Protein AF-A0A8H3V0Y3-F1 (afdb_monomer)

Mean predicted aligned error: 15.7 Å

Solvent-accessible surface area (backbone atoms only — not comparable to full-atom values): 15867 Å² total; per-residue (Å²): 136,85,81,79,80,86,73,52,72,67,61,53,51,58,70,65,51,38,84,40,70,53,54,72,73,55,45,54,51,43,57,51,54,61,63,42,38,66,58,48,35,53,52,22,51,49,52,21,50,52,31,53,57,55,66,71,39,67,92,65,52,90,67,97,49,71,46,35,56,48,14,53,52,28,20,55,49,14,23,52,37,9,49,51,17,33,53,49,31,55,54,48,49,66,70,54,59,90,62,90,76,57,32,46,52,53,50,57,58,66,47,48,29,56,55,35,36,54,50,15,52,51,29,39,52,49,13,53,51,32,34,51,53,58,71,40,55,67,57,58,50,59,71,62,28,25,24,81,94,46,42,73,59,55,74,73,56,82,65,62,86,81,46,48,36,32,56,36,44,50,52,50,52,37,50,75,72,74,45,91,79,82,89,46,68,56,66,73,40,80,54,66,86,53,96,88,55,66,68,57,60,56,59,55,50,57,65,44,45,62,56,52,63,74,68,43,94,71,86,89,76,63,55,83,25,97,47,56,70,70,26,53,85,68,88,73,80,86,72,74,57,44,78,44,71,47,97,86,72,48,78,43,77,51,54,95,77,66,88,51,58,67,56,59,57,74,59,33,72,83,87,126

Foldseek 3Di:
DDDDDDDDPVVVVVVVQQQPWDDPVLVVVLVVLLVCLVVLLVLLVVLLVVLVVVVPDCLLPDDPDPLSVVLNVLSVVLNVLSVVLNVLSVVLNVVCPPDPIDTNNNSVSSCVSVVSNVSSVVSNVSSVVSSCCRVCVVVVLLVVAAAPVCPVVPVVPDDLVSFAQQSVLVVVVCVVVVHDDDDDCRHNAHDDDDPPCNPPRCVVVVVCVVVCCVPDPDDDDLLCDPARRRHSPDDDDPQPFDWDADPVRDIDTHGPDDPPCCVSPVVRPPHD

Sequence (272 aa):
MKSKPILTVREYVDRLRLTKNLDIRAFLVFQRLCRFYKTLNVVAALVAGLSLAILTFNEFHPTESSLVRAAEGFLCSSAITAVISAMTSTMLLFRFEGQEHATRKDLALAWSPLFMLDLAIVEYLLGLLLWYNGKNNRWRIALMSLQMDNLEQRQKGFQAQDLPKTFQDTVEVTRQLGKQYLWIDSLCIIQGLEEGEETDNWKKESKRMETVFSLAYCTLAASSAKGSDEGFLKLRPSSLPLQIQTKDGRWFYVSTEVDNFLEDVEKAPLNG

Nearest PDB structures (foldseek):
  6f0k-assembly1_H  TM=7.502E-01  e=4.035E+00  Rhodothermus marinus DSM 4252
  5l0d-assembly2_D  TM=5.570E-01  e=1.495E+00  Homo sapiens
  3lg7-assembly1_C  TM=3.878E-01  e=1.226E+00  synthetic construct
  3jbi-assembly1_V  TM=4.399E-01  e=3.840E+00  Gallus gallus

Radius of gyration: 31.45 Å; Cα contacts (8 Å, |Δi|>4): 249; chains: 1; bounding box: 63×60×104 Å

Organism: Venturia inaequalis (NCBI:txid5025)

pLDDT: mean 78.28, std 13.58, range [39.09, 96.69]

Structure (mmCIF, N/CA/C/O backbone):
data_AF-A0A8H3V0Y3-F1
#
_entry.id   AF-A0A8H3V0Y3-F1
#
loop_
_atom_site.group_PDB
_atom_site.id
_atom_site.type_symbol
_atom_site.label_atom_id
_atom_site.label_alt_id
_atom_site.label_comp_id
_atom_site.label_asym_id
_atom_site.label_entity_id
_atom_site.label_seq_id
_atom_site.pdbx_PDB_ins_code
_atom_site.Cartn_x
_atom_site.Cartn_y
_atom_site.Cartn_z
_atom_site.occupancy
_atom_site.B_iso_or_equiv
_atom_site.auth_seq_id
_atom_site.auth_comp_id
_atom_site.auth_asym_id
_atom_site.auth_atom_id
_atom_site.pdbx_PDB_model_num
ATOM 1 N N . MET A 1 1 ? -21.160 -3.853 -53.538 1.00 42.50 1 MET A N 1
ATOM 2 C CA . MET A 1 1 ? -20.299 -3.944 -52.336 1.00 42.50 1 MET A CA 1
ATOM 3 C C . MET A 1 1 ? -18.965 -4.553 -52.747 1.00 42.50 1 MET A C 1
ATOM 5 O O . MET A 1 1 ? -18.946 -5.719 -53.107 1.00 42.50 1 MET A O 1
ATOM 9 N N . LYS A 1 2 ? -17.871 -3.778 -52.797 1.00 44.12 2 LYS A N 1
ATOM 10 C CA . LYS A 1 2 ? -16.528 -4.337 -53.052 1.00 44.12 2 LYS A CA 1
ATOM 11 C C . LYS A 1 2 ? -15.990 -4.903 -51.736 1.00 44.12 2 LYS A C 1
ATOM 13 O O . LYS A 1 2 ? -15.888 -4.156 -50.764 1.00 44.12 2 LYS A O 1
ATOM 18 N N . SER A 1 3 ? -15.704 -6.204 -51.693 1.00 52.78 3 SER A N 1
ATOM 19 C CA . SER A 1 3 ? -15.086 -6.846 -50.531 1.00 52.78 3 SER A CA 1
ATOM 20 C C . SER A 1 3 ? -13.689 -6.258 -50.310 1.00 52.78 3 SER A C 1
ATOM 22 O O . SER A 1 3 ? -12.899 -6.119 -51.245 1.00 52.78 3 SER A O 1
ATOM 24 N N . LYS A 1 4 ? -13.393 -5.841 -49.073 1.00 56.16 4 LYS A N 1
ATOM 25 C CA . LYS A 1 4 ? -12.036 -5.430 -48.693 1.00 56.16 4 LYS A CA 1
ATOM 26 C C . LYS A 1 4 ? -11.149 -6.685 -48.702 1.00 56.16 4 LYS A C 1
ATOM 28 O O . LYS A 1 4 ? -11.548 -7.673 -48.085 1.00 56.16 4 LYS A O 1
ATOM 33 N N . PRO A 1 5 ? -9.987 -6.678 -49.377 1.00 62.53 5 PRO A N 1
ATOM 34 C CA . PRO A 1 5 ? -9.095 -7.829 -49.375 1.00 62.53 5 PRO A CA 1
ATOM 35 C C . PRO A 1 5 ? -8.554 -8.061 -47.959 1.00 62.53 5 PRO A C 1
ATOM 37 O O . PRO A 1 5 ? -8.165 -7.114 -47.271 1.00 62.53 5 PRO A O 1
ATOM 40 N N . ILE A 1 6 ? -8.556 -9.321 -47.526 1.00 64.12 6 ILE A N 1
ATOM 41 C CA . ILE A 1 6 ? -7.985 -9.754 -46.250 1.00 64.12 6 ILE A CA 1
ATOM 42 C C . ILE A 1 6 ? -6.463 -9.705 -46.418 1.00 64.12 6 ILE A C 1
ATOM 44 O O . ILE A 1 6 ? -5.884 -10.581 -47.054 1.00 64.12 6 ILE A O 1
ATOM 48 N N . LEU A 1 7 ? -5.829 -8.640 -45.917 1.00 60.16 7 LEU A N 1
ATOM 49 C CA . LEU A 1 7 ? -4.370 -8.527 -45.917 1.00 60.16 7 LEU A CA 1
ATOM 50 C C . LEU A 1 7 ? -3.768 -9.599 -45.010 1.00 60.16 7 LEU A C 1
ATOM 52 O O . LEU A 1 7 ? -4.201 -9.783 -43.871 1.00 60.16 7 LEU A O 1
ATOM 56 N N . THR A 1 8 ? -2.719 -10.252 -45.496 1.00 71.75 8 THR A N 1
ATOM 57 C CA . THR A 1 8 ? -1.914 -11.145 -44.661 1.00 71.75 8 THR A CA 1
ATOM 58 C C . THR A 1 8 ? -1.133 -10.329 -43.621 1.00 71.75 8 THR A C 1
ATOM 60 O O . THR A 1 8 ? -0.734 -9.191 -43.875 1.00 71.75 8 THR A O 1
ATOM 63 N N . VAL A 1 9 ? -0.882 -10.894 -42.430 1.00 67.19 9 VAL A N 1
ATOM 64 C CA . VAL A 1 9 ? -0.141 -10.217 -41.335 1.00 67.19 9 VAL A CA 1
ATOM 65 C C . VAL A 1 9 ? 1.204 -9.657 -41.823 1.00 67.19 9 VAL A C 1
ATOM 67 O O . VAL A 1 9 ? 1.626 -8.583 -41.397 1.00 67.19 9 VAL A O 1
ATOM 70 N N . ARG A 1 10 ? 1.842 -10.340 -42.781 1.00 61.22 10 ARG A N 1
ATOM 71 C CA . ARG A 1 10 ? 3.102 -9.924 -43.406 1.00 61.22 10 ARG A CA 1
ATOM 72 C C . ARG A 1 10 ? 2.969 -8.605 -44.178 1.00 61.22 10 ARG A C 1
ATOM 74 O O . ARG A 1 10 ? 3.748 -7.690 -43.937 1.00 61.22 10 ARG A O 1
ATOM 81 N N . GLU A 1 11 ? 1.934 -8.457 -45.002 1.00 66.38 11 GLU A N 1
ATOM 82 C CA . GLU A 1 11 ? 1.663 -7.217 -45.747 1.00 66.38 11 GLU A CA 1
ATOM 83 C C . GLU A 1 11 ? 1.245 -6.058 -44.828 1.00 66.38 11 GLU A C 1
ATOM 85 O O . GLU A 1 11 ? 1.496 -4.889 -45.132 1.00 66.38 11 GLU A O 1
ATOM 90 N N . TYR A 1 12 ? 0.624 -6.361 -43.683 1.00 65.31 12 TYR A N 1
ATOM 91 C CA . TYR A 1 12 ? 0.276 -5.357 -42.675 1.00 65.31 12 TYR A CA 1
ATOM 92 C C . TYR A 1 12 ? 1.522 -4.827 -41.944 1.00 65.31 12 TYR A C 1
ATOM 94 O O . TYR A 1 12 ? 1.674 -3.618 -41.756 1.00 65.31 12 TYR A O 1
ATOM 102 N N . VAL A 1 13 ? 2.453 -5.720 -41.590 1.00 60.78 13 VAL A N 1
ATOM 103 C CA . VAL A 1 13 ? 3.756 -5.369 -40.997 1.00 60.78 13 VAL A CA 1
ATOM 104 C C . VAL A 1 13 ? 4.629 -4.588 -41.984 1.00 60.78 13 VAL A C 1
ATOM 106 O O . VAL A 1 13 ? 5.287 -3.626 -41.577 1.00 60.78 13 VAL A O 1
ATOM 109 N N . ASP A 1 14 ? 4.590 -4.934 -43.272 1.00 61.12 14 ASP A N 1
ATOM 110 C CA . ASP A 1 14 ? 5.297 -4.192 -44.321 1.00 61.12 14 ASP A CA 1
ATOM 111 C C . ASP A 1 14 ? 4.688 -2.797 -44.553 1.00 61.12 14 ASP A C 1
ATOM 113 O O . ASP A 1 14 ? 5.422 -1.815 -44.709 1.00 61.12 14 ASP A O 1
ATOM 117 N N . ARG A 1 15 ? 3.357 -2.645 -44.451 1.00 60.97 15 ARG A N 1
ATOM 118 C CA . ARG A 1 15 ? 2.699 -1.321 -44.468 1.00 60.97 15 ARG A CA 1
ATOM 119 C C . ARG A 1 15 ? 3.107 -0.418 -43.310 1.00 60.97 15 ARG A C 1
ATOM 121 O O . ARG A 1 15 ? 3.174 0.797 -43.492 1.00 60.97 15 ARG A O 1
ATOM 128 N N . LEU A 1 16 ? 3.395 -0.982 -42.138 1.00 61.88 16 LEU A N 1
ATOM 129 C CA . LEU A 1 16 ? 3.792 -0.227 -40.945 1.00 61.88 16 LEU A CA 1
ATOM 130 C C . LEU A 1 16 ? 5.204 0.393 -41.052 1.00 61.88 16 LEU A C 1
ATOM 132 O O . LEU A 1 16 ? 5.630 1.092 -40.133 1.00 61.88 16 LEU A O 1
ATOM 136 N N . ARG A 1 17 ? 5.940 0.192 -42.165 1.00 64.25 17 ARG A N 1
ATOM 137 C CA . ARG A 1 17 ? 7.311 0.710 -42.398 1.00 64.25 17 ARG A CA 1
ATOM 138 C C . ARG A 1 17 ? 8.282 0.385 -41.255 1.00 64.25 17 ARG A C 1
ATOM 140 O O . ARG A 1 17 ? 9.272 1.088 -41.055 1.00 64.25 17 ARG A O 1
ATOM 147 N N . LEU A 1 18 ? 8.000 -0.665 -40.488 1.00 61.38 18 LEU A N 1
ATOM 148 C CA . LEU A 1 18 ? 8.763 -1.025 -39.298 1.00 61.38 18 LEU A CA 1
ATOM 149 C C . LEU A 1 18 ? 10.170 -1.520 -39.652 1.00 61.38 18 LEU A C 1
ATOM 151 O O . LEU A 1 18 ? 11.063 -1.389 -38.831 1.00 61.38 18 LEU A O 1
ATOM 155 N N . THR A 1 19 ? 10.374 -2.042 -40.864 1.00 65.00 19 THR A N 1
ATOM 156 C CA . THR A 1 19 ? 11.667 -2.485 -41.419 1.00 65.00 19 THR A CA 1
ATOM 157 C C . THR A 1 19 ? 12.498 -1.357 -42.034 1.00 65.00 19 THR A C 1
ATOM 159 O O . THR A 1 19 ? 13.601 -1.599 -42.512 1.00 65.00 19 THR A O 1
ATOM 162 N N . LYS A 1 20 ? 11.991 -0.117 -42.042 1.00 77.69 20 LYS A N 1
ATOM 163 C CA . LYS A 1 20 ? 12.722 1.023 -42.596 1.00 77.69 20 LYS A CA 1
ATOM 164 C C . LYS A 1 20 ? 13.843 1.448 -41.641 1.00 77.69 20 LYS A C 1
ATOM 166 O O . LYS A 1 20 ? 13.618 1.534 -40.428 1.00 77.69 20 LYS A O 1
ATOM 171 N N . ASN A 1 21 ? 15.005 1.774 -42.206 1.00 80.75 21 ASN A N 1
ATOM 172 C CA . ASN A 1 21 ? 16.121 2.373 -41.474 1.00 80.75 21 ASN A CA 1
ATOM 173 C C . ASN A 1 21 ? 15.684 3.658 -40.758 1.00 80.75 21 ASN A C 1
ATOM 175 O O . ASN A 1 21 ? 14.784 4.375 -41.220 1.00 80.75 21 ASN A O 1
ATOM 179 N N . LEU A 1 22 ? 16.309 3.930 -39.613 1.00 83.06 22 LEU A N 1
ATOM 180 C CA . LEU A 1 22 ? 16.065 5.153 -38.858 1.00 83.06 22 LEU A CA 1
ATOM 181 C C . LEU A 1 22 ? 16.583 6.388 -39.601 1.00 83.06 22 LEU A C 1
ATOM 183 O O . LEU A 1 22 ? 17.662 6.380 -40.185 1.00 83.06 22 LEU A O 1
ATOM 187 N N . ASP A 1 23 ? 15.833 7.483 -39.486 1.00 85.94 23 ASP A N 1
ATOM 188 C CA . ASP A 1 23 ? 16.340 8.812 -39.822 1.00 85.94 23 ASP A CA 1
ATOM 189 C C . ASP A 1 23 ? 17.399 9.237 -38.785 1.00 85.94 23 ASP A C 1
ATOM 191 O O . ASP A 1 23 ? 17.342 8.823 -37.624 1.00 85.94 23 ASP A O 1
ATOM 195 N N . ILE A 1 24 ? 18.324 10.127 -39.162 1.00 85.75 24 ILE A N 1
ATOM 196 C CA . ILE A 1 24 ? 19.473 10.547 -38.327 1.00 85.75 24 ILE A CA 1
ATOM 197 C C . ILE A 1 24 ? 19.041 10.978 -36.914 1.00 85.75 24 ILE A C 1
ATOM 199 O O . ILE A 1 24 ? 19.648 10.583 -35.920 1.00 85.75 24 ILE A O 1
ATOM 203 N N . ARG A 1 25 ? 17.949 11.748 -36.799 1.00 88.69 25 ARG A N 1
ATOM 204 C CA . ARG A 1 25 ? 17.416 12.194 -35.498 1.00 88.69 25 ARG A CA 1
ATOM 205 C C . ARG A 1 25 ? 16.996 11.025 -34.611 1.00 88.69 25 ARG A C 1
ATOM 207 O O . ARG A 1 25 ? 17.294 11.022 -33.422 1.00 88.69 25 ARG A O 1
ATOM 214 N N . ALA A 1 26 ? 16.311 10.040 -35.183 1.00 86.38 26 ALA A N 1
ATOM 215 C CA . ALA A 1 26 ? 15.855 8.874 -34.443 1.00 86.38 26 ALA A CA 1
ATOM 216 C C . ALA A 1 26 ? 17.046 7.981 -34.055 1.00 86.38 26 ALA A C 1
ATOM 218 O O . ALA A 1 26 ? 17.067 7.430 -32.957 1.00 86.38 26 ALA A O 1
ATOM 219 N N . PHE A 1 27 ? 18.056 7.868 -34.922 1.00 87.50 27 PHE A N 1
ATOM 220 C CA . PHE A 1 27 ? 19.279 7.119 -34.630 1.00 87.50 27 PHE A CA 1
ATOM 221 C C . PHE A 1 27 ? 20.066 7.732 -33.459 1.00 87.50 27 PHE A C 1
ATOM 223 O O . PHE A 1 27 ? 20.543 7.012 -32.584 1.00 87.50 27 PHE A O 1
ATOM 230 N N . LEU A 1 28 ? 20.116 9.066 -33.362 1.00 86.88 28 LEU A N 1
ATOM 231 C CA . LEU A 1 28 ? 20.694 9.751 -32.199 1.00 86.88 28 LEU A CA 1
ATOM 232 C C . LEU A 1 28 ? 19.941 9.435 -30.897 1.00 86.88 28 LEU A C 1
ATOM 234 O O . LEU A 1 28 ? 20.570 9.280 -29.848 1.00 86.88 28 LEU A O 1
ATOM 238 N N . VAL A 1 29 ? 18.608 9.327 -30.946 1.00 89.81 29 VAL A N 1
ATOM 239 C CA . VAL A 1 29 ? 17.796 8.914 -29.786 1.00 89.81 29 VAL A CA 1
ATOM 240 C C . VAL A 1 29 ? 18.120 7.476 -29.394 1.00 89.81 29 VAL A C 1
ATOM 242 O O . VAL A 1 29 ? 18.374 7.221 -28.221 1.00 89.81 29 VAL A O 1
ATOM 245 N N . PHE A 1 30 ? 18.195 6.565 -30.366 1.00 89.25 30 PHE A N 1
ATOM 246 C CA . PHE A 1 30 ? 18.588 5.172 -30.147 1.00 89.25 30 PHE A CA 1
ATOM 247 C C . PHE A 1 30 ? 19.956 5.060 -29.451 1.00 89.25 30 PHE A C 1
ATOM 249 O O . PHE A 1 30 ? 20.065 4.440 -28.397 1.00 89.25 30 PHE A O 1
ATOM 256 N N . GLN A 1 31 ? 20.984 5.751 -29.957 1.00 86.94 31 GLN A N 1
ATOM 257 C CA . GLN A 1 31 ? 22.316 5.756 -29.337 1.00 86.94 31 GLN A CA 1
ATOM 258 C C . GLN A 1 31 ? 22.337 6.360 -27.928 1.00 86.94 31 GLN A C 1
ATOM 260 O O . GLN A 1 31 ? 23.137 5.950 -27.083 1.00 86.94 31 GLN A O 1
ATOM 265 N N . ARG A 1 32 ? 21.508 7.376 -27.655 1.00 88.12 32 ARG A N 1
ATOM 266 C CA . ARG A 1 32 ? 21.360 7.905 -26.291 1.00 88.12 32 ARG A CA 1
ATOM 267 C C . ARG A 1 32 ? 20.741 6.849 -25.384 1.00 88.12 32 ARG A C 1
ATOM 269 O O . ARG A 1 32 ? 21.299 6.585 -24.327 1.00 88.12 32 ARG A O 1
ATOM 276 N N . LEU A 1 33 ? 19.660 6.215 -25.824 1.00 88.62 33 LEU A N 1
ATOM 277 C CA . LEU A 1 33 ? 18.946 5.189 -25.072 1.00 88.62 33 LEU A CA 1
ATOM 278 C C . LEU A 1 33 ? 19.863 4.016 -24.686 1.00 88.62 33 LEU A C 1
ATOM 280 O O . LEU A 1 33 ? 19.942 3.669 -23.512 1.00 88.62 33 LEU A O 1
ATOM 284 N N . CYS A 1 34 ? 20.640 3.482 -25.635 1.00 86.19 34 CYS A N 1
ATOM 285 C CA . CYS A 1 34 ? 21.583 2.393 -25.359 1.00 86.19 34 CYS A CA 1
ATOM 286 C C . CYS A 1 34 ? 22.690 2.799 -24.373 1.00 86.19 34 CYS A C 1
ATOM 288 O O . CYS A 1 34 ? 23.111 1.988 -23.551 1.00 86.19 34 CYS A O 1
ATOM 290 N N . ARG A 1 35 ? 23.147 4.062 -24.389 1.00 87.06 35 ARG A N 1
ATOM 291 C CA . ARG A 1 35 ? 24.103 4.558 -23.381 1.00 87.06 35 ARG A CA 1
ATOM 292 C C . ARG A 1 35 ? 23.505 4.588 -21.975 1.00 87.06 35 ARG A C 1
ATOM 294 O O . ARG A 1 35 ? 24.228 4.334 -21.014 1.00 87.06 35 ARG A O 1
ATOM 301 N N . PHE A 1 36 ? 22.206 4.853 -21.854 1.00 89.00 36 PHE A N 1
ATOM 302 C CA . PHE A 1 36 ? 21.515 4.884 -20.565 1.00 89.00 36 PHE A CA 1
ATOM 303 C C . PHE A 1 36 ? 21.299 3.501 -19.942 1.00 89.00 36 PHE A C 1
ATOM 305 O O . PHE A 1 36 ? 21.050 3.432 -18.743 1.00 89.00 36 PHE A O 1
ATOM 312 N N . TYR A 1 37 ? 21.466 2.400 -20.681 1.00 91.44 37 TYR A N 1
ATOM 313 C CA . TYR A 1 37 ? 21.265 1.040 -20.157 1.00 91.44 37 TYR A CA 1
ATOM 314 C C . TYR A 1 37 ? 22.134 0.704 -18.947 1.00 91.44 37 TYR A C 1
ATOM 316 O O . TYR A 1 37 ? 21.671 0.046 -18.018 1.00 91.44 37 TYR A O 1
ATOM 324 N N . LYS A 1 38 ? 23.375 1.203 -18.904 1.00 87.19 38 LYS A N 1
ATOM 325 C CA . LYS A 1 38 ? 24.247 1.009 -17.736 1.00 87.19 38 LYS A CA 1
ATOM 326 C C . LYS A 1 38 ? 23.666 1.672 -16.487 1.00 87.19 38 LYS A C 1
ATOM 328 O O . LYS A 1 38 ? 23.632 1.052 -15.431 1.00 87.19 38 LYS A O 1
ATOM 333 N N . THR A 1 39 ? 23.174 2.903 -16.616 1.00 91.69 39 THR A N 1
ATOM 334 C CA . THR A 1 39 ? 22.519 3.631 -15.521 1.00 91.69 39 THR A CA 1
ATOM 335 C C . THR A 1 39 ? 21.196 2.972 -15.134 1.00 91.69 39 THR A C 1
ATOM 337 O O . THR A 1 39 ? 20.922 2.806 -13.951 1.00 91.69 39 THR A O 1
ATOM 340 N N . LEU A 1 40 ? 20.416 2.532 -16.123 1.00 91.50 40 LEU A N 1
ATOM 341 C CA . LEU A 1 40 ? 19.150 1.828 -15.931 1.00 91.50 40 LEU A CA 1
ATOM 342 C C . LEU A 1 40 ? 19.345 0.566 -15.082 1.00 91.50 40 LEU A C 1
ATOM 344 O O . LEU A 1 40 ? 18.611 0.365 -14.122 1.00 91.50 40 LEU A O 1
ATOM 348 N N . ASN A 1 41 ? 20.384 -0.227 -15.357 1.00 93.12 41 ASN A N 1
ATOM 349 C CA . ASN A 1 41 ? 20.685 -1.432 -14.580 1.00 93.12 41 ASN A CA 1
ATOM 350 C C . ASN A 1 41 ? 21.002 -1.133 -13.110 1.00 93.12 41 ASN A C 1
ATOM 352 O O . ASN A 1 41 ? 20.613 -1.905 -12.239 1.00 93.12 41 ASN A O 1
ATOM 356 N N . VAL A 1 42 ? 21.683 -0.018 -12.822 1.00 94.94 42 VAL A N 1
ATOM 357 C CA . VAL A 1 42 ? 21.953 0.404 -11.438 1.00 94.94 42 VAL A CA 1
ATOM 358 C C . VAL A 1 42 ? 20.647 0.751 -10.726 1.00 94.94 42 VAL A C 1
ATOM 360 O O . VAL A 1 42 ? 20.422 0.292 -9.610 1.00 94.94 42 VAL A O 1
ATOM 363 N N . VAL A 1 43 ? 19.761 1.510 -11.378 1.00 95.19 43 VAL A N 1
ATOM 364 C CA . VAL A 1 43 ? 18.452 1.870 -10.808 1.00 95.19 43 VAL A CA 1
ATOM 365 C C . VAL A 1 43 ? 17.593 0.625 -10.593 1.00 95.19 43 VAL A C 1
ATOM 367 O O . VAL A 1 43 ? 17.040 0.448 -9.513 1.00 95.19 43 VAL A O 1
ATOM 370 N N . ALA A 1 44 ? 17.534 -0.274 -11.574 1.00 95.19 44 ALA A N 1
ATOM 371 C CA . ALA A 1 44 ? 16.806 -1.533 -11.472 1.00 95.19 44 ALA A CA 1
ATOM 372 C C . ALA A 1 44 ? 17.315 -2.404 -10.308 1.00 95.19 44 ALA A C 1
ATOM 374 O O . ALA A 1 44 ? 16.518 -2.919 -9.527 1.00 95.19 44 ALA A O 1
ATOM 375 N N . ALA A 1 45 ? 18.637 -2.516 -10.137 1.00 95.44 45 ALA A N 1
ATOM 376 C CA . ALA A 1 45 ? 19.229 -3.246 -9.018 1.00 95.44 45 ALA A CA 1
ATOM 377 C C . ALA A 1 45 ? 18.887 -2.612 -7.659 1.00 95.44 45 ALA A C 1
ATOM 379 O O . ALA A 1 45 ? 18.585 -3.333 -6.709 1.00 95.44 45 ALA A O 1
ATOM 380 N N . LEU A 1 46 ? 18.886 -1.277 -7.568 1.00 96.00 46 LEU A N 1
ATOM 381 C CA . LEU A 1 46 ? 18.480 -0.562 -6.356 1.00 96.00 46 LEU A CA 1
ATOM 382 C C . LEU A 1 46 ? 16.998 -0.783 -6.034 1.00 96.00 46 LEU A C 1
ATOM 384 O O . LEU A 1 46 ? 16.680 -1.100 -4.893 1.00 96.00 46 LEU A O 1
ATOM 388 N N . VAL A 1 47 ? 16.101 -0.670 -7.019 1.00 95.81 47 VAL A N 1
ATOM 389 C CA . VAL A 1 47 ? 14.656 -0.902 -6.828 1.00 95.81 47 VAL A CA 1
ATOM 390 C C . VAL A 1 47 ? 14.393 -2.342 -6.388 1.00 95.81 47 VAL A C 1
ATOM 392 O O . VAL A 1 47 ? 13.656 -2.556 -5.426 1.00 95.81 47 VAL A O 1
ATOM 395 N N . ALA A 1 48 ? 15.036 -3.329 -7.021 1.00 95.94 48 ALA A N 1
ATOM 396 C CA . ALA A 1 48 ? 14.917 -4.731 -6.626 1.00 95.94 48 ALA A CA 1
ATOM 397 C C . ALA A 1 48 ? 15.440 -4.973 -5.200 1.00 95.94 48 ALA A C 1
ATOM 399 O O . ALA A 1 48 ? 14.764 -5.610 -4.392 1.00 95.94 48 ALA A O 1
ATOM 400 N N . GLY A 1 49 ? 16.616 -4.426 -4.876 1.00 94.75 49 GLY A N 1
ATOM 401 C CA . GLY A 1 49 ? 17.231 -4.558 -3.557 1.00 94.75 49 GLY A CA 1
ATOM 402 C C . GLY A 1 49 ? 16.400 -3.917 -2.449 1.00 94.75 49 GLY A C 1
ATOM 403 O O . GLY A 1 49 ? 16.171 -4.549 -1.423 1.00 94.75 49 GLY A O 1
ATOM 404 N N . LEU A 1 50 ? 15.895 -2.700 -2.667 1.00 94.44 50 LEU A N 1
ATOM 405 C CA . LEU A 1 50 ? 15.016 -2.014 -1.719 1.00 94.44 50 LEU A CA 1
ATOM 406 C C . LEU A 1 50 ? 13.691 -2.759 -1.542 1.00 94.44 50 LEU A C 1
ATOM 408 O O . LEU A 1 50 ? 13.271 -2.970 -0.408 1.00 94.44 50 LEU A O 1
ATOM 412 N N . SER A 1 51 ? 13.067 -3.211 -2.636 1.00 94.19 51 SER A N 1
ATOM 413 C CA . SER A 1 51 ? 11.815 -3.980 -2.581 1.00 94.19 51 SER A CA 1
ATOM 414 C C . SER A 1 51 ? 11.974 -5.242 -1.727 1.00 94.19 51 SER A C 1
ATOM 416 O O . SER A 1 51 ? 11.144 -5.513 -0.863 1.00 94.19 51 SER A O 1
ATOM 418 N N . LEU A 1 52 ? 13.070 -5.986 -1.916 1.00 93.62 52 LEU A N 1
ATOM 419 C CA . LEU A 1 52 ? 13.333 -7.207 -1.156 1.00 93.62 52 LEU A CA 1
ATOM 420 C C . LEU A 1 52 ? 13.749 -6.920 0.292 1.00 93.62 52 LEU A C 1
ATOM 422 O O . LEU A 1 52 ? 13.317 -7.628 1.194 1.00 93.62 52 LEU A O 1
ATOM 426 N N . ALA A 1 53 ? 14.548 -5.875 0.530 1.00 92.12 53 ALA A N 1
ATOM 427 C CA . ALA A 1 53 ? 14.934 -5.466 1.878 1.00 92.12 53 ALA A CA 1
ATOM 428 C C . ALA A 1 53 ? 13.704 -5.108 2.722 1.00 92.12 53 ALA A C 1
ATOM 430 O O . ALA A 1 53 ? 13.615 -5.523 3.874 1.00 92.12 53 ALA A O 1
ATOM 431 N N . ILE A 1 54 ? 12.725 -4.410 2.141 1.00 88.19 54 ILE A N 1
ATOM 432 C CA . ILE A 1 54 ? 11.484 -4.050 2.836 1.00 88.19 54 ILE A CA 1
ATOM 433 C C . ILE A 1 54 ? 10.713 -5.295 3.295 1.00 88.19 54 ILE A C 1
ATOM 435 O O . ILE A 1 54 ? 10.248 -5.346 4.431 1.00 88.19 54 ILE A O 1
ATOM 439 N N . LEU A 1 55 ? 10.644 -6.325 2.451 1.00 87.81 55 LEU A N 1
ATOM 440 C CA . LEU A 1 55 ? 9.969 -7.588 2.767 1.00 87.81 55 LEU A CA 1
ATOM 441 C C . LEU A 1 55 ? 10.642 -8.372 3.908 1.00 87.81 55 LEU A C 1
ATOM 443 O O . LEU A 1 55 ? 10.023 -9.250 4.495 1.00 87.81 55 LEU A O 1
ATOM 447 N N . THR A 1 56 ? 11.891 -8.059 4.266 1.00 87.50 56 THR A N 1
ATOM 448 C CA . THR A 1 56 ? 12.549 -8.702 5.418 1.00 87.50 56 THR A CA 1
ATOM 449 C C . THR A 1 56 ? 12.100 -8.144 6.767 1.00 87.50 56 THR A C 1
ATOM 451 O O . THR A 1 56 ? 12.348 -8.771 7.798 1.00 87.50 56 THR A O 1
ATOM 454 N N . PHE A 1 57 ? 11.446 -6.979 6.794 1.00 85.19 57 PHE A N 1
ATOM 455 C CA . PHE A 1 57 ? 10.963 -6.409 8.043 1.00 85.19 57 PHE A CA 1
ATOM 456 C C . PHE A 1 57 ? 9.714 -7.144 8.533 1.00 85.19 57 PHE A C 1
ATOM 458 O O . PHE A 1 57 ? 8.729 -7.293 7.811 1.00 85.19 57 PHE A O 1
ATOM 465 N N . ASN A 1 58 ? 9.707 -7.488 9.823 1.00 77.25 58 ASN A N 1
ATOM 466 C CA . ASN A 1 58 ? 8.549 -8.083 10.501 1.00 77.25 58 ASN A CA 1
ATOM 467 C C . ASN A 1 58 ? 7.292 -7.192 10.451 1.00 77.25 58 ASN A C 1
ATOM 469 O O . ASN A 1 58 ? 6.197 -7.645 10.747 1.00 77.25 58 ASN A O 1
ATOM 473 N N . GLU A 1 59 ? 7.407 -5.917 10.081 1.00 72.69 59 GLU A N 1
ATOM 474 C CA . GLU A 1 59 ? 6.245 -5.041 9.904 1.00 72.69 59 GLU A CA 1
ATOM 475 C C . GLU A 1 59 ? 5.376 -5.420 8.692 1.00 72.69 59 GLU A C 1
ATOM 477 O O . GLU A 1 59 ? 4.216 -5.009 8.627 1.00 72.69 59 GLU A O 1
ATOM 482 N N . PHE A 1 60 ? 5.914 -6.211 7.759 1.00 70.44 60 PHE A N 1
ATOM 483 C CA . PHE A 1 60 ? 5.219 -6.680 6.558 1.00 70.44 60 PHE A CA 1
ATOM 484 C C . PHE A 1 60 ? 4.609 -8.085 6.719 1.00 70.44 60 PHE A C 1
ATOM 486 O O . PHE A 1 60 ? 3.775 -8.473 5.905 1.00 70.44 60 PHE A O 1
ATOM 493 N N . HIS A 1 61 ? 4.924 -8.818 7.797 1.00 66.81 61 HIS A N 1
ATOM 494 C CA . HIS A 1 61 ? 4.446 -10.188 8.033 1.00 66.81 61 HIS A CA 1
ATOM 495 C C . HIS A 1 61 ? 4.198 -10.484 9.528 1.00 66.81 61 HIS A C 1
ATOM 497 O O . HIS A 1 61 ? 5.036 -10.125 10.347 1.00 66.81 61 HIS A O 1
ATOM 503 N N . PRO A 1 62 ? 3.175 -11.264 9.930 1.00 53.03 62 PRO A N 1
ATOM 504 C CA . PRO A 1 62 ? 1.881 -11.513 9.308 1.00 53.03 62 PRO A CA 1
ATOM 505 C C . PRO A 1 62 ? 0.859 -10.471 9.796 1.00 53.03 62 PRO A C 1
ATOM 507 O O . PRO A 1 62 ? 0.720 -10.218 10.992 1.00 53.03 62 PRO A O 1
ATOM 510 N N . THR A 1 63 ? 0.132 -9.857 8.869 1.00 59.34 63 THR A N 1
ATOM 511 C CA . THR A 1 63 ? -0.864 -8.817 9.168 1.00 59.34 63 THR A CA 1
ATOM 512 C C . THR A 1 63 ? -2.268 -9.295 8.805 1.00 59.34 63 THR A C 1
ATOM 514 O O . THR A 1 63 ? -2.480 -9.917 7.767 1.00 59.34 63 THR A O 1
ATOM 517 N N . GLU A 1 64 ? -3.247 -9.014 9.670 1.00 62.12 64 GLU A N 1
ATOM 518 C CA . GLU A 1 64 ? -4.657 -9.390 9.461 1.00 62.12 64 GLU A CA 1
ATOM 519 C C . GLU A 1 64 ? -5.345 -8.567 8.353 1.00 62.12 64 GLU A C 1
ATOM 521 O O . GLU A 1 64 ? -6.415 -8.937 7.870 1.00 62.12 64 GLU A O 1
ATOM 526 N N . SER A 1 65 ? -4.743 -7.455 7.917 1.00 69.94 65 SER A N 1
ATOM 527 C CA . SER A 1 65 ? -5.333 -6.544 6.937 1.00 69.94 65 SER A CA 1
ATOM 528 C C . SER A 1 65 ? -5.036 -6.958 5.489 1.00 69.94 65 SER A C 1
ATOM 530 O O . S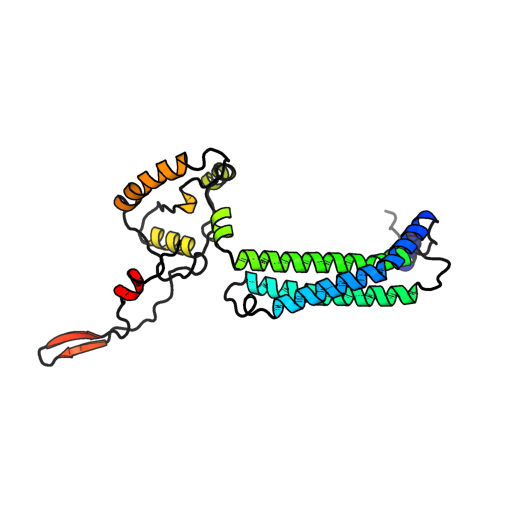ER A 1 65 ? -3.892 -7.159 5.075 1.00 69.94 65 SER A O 1
ATOM 532 N N . SER A 1 66 ? -6.089 -7.018 4.669 1.00 80.25 66 SER A N 1
ATOM 533 C CA . SER A 1 66 ? -6.004 -7.348 3.237 1.00 80.25 66 SER A CA 1
ATOM 534 C C . SER A 1 66 ? -5.106 -6.387 2.445 1.00 80.25 66 SER A C 1
ATOM 536 O O . SER A 1 66 ? -4.453 -6.807 1.491 1.00 80.25 66 SER A O 1
ATOM 538 N N . LEU A 1 67 ? -5.034 -5.117 2.860 1.00 80.25 67 LEU A N 1
ATOM 539 C CA . LEU A 1 67 ? -4.217 -4.080 2.221 1.00 80.25 67 LEU A CA 1
ATOM 540 C C . LEU A 1 67 ? -2.712 -4.310 2.397 1.00 80.25 67 LEU A C 1
ATOM 542 O O . LEU A 1 67 ? -1.963 -4.125 1.441 1.00 80.25 67 LEU A O 1
ATOM 546 N N . VAL A 1 68 ? -2.262 -4.745 3.579 1.00 82.69 68 VAL A N 1
ATOM 547 C CA . VAL A 1 68 ? -0.831 -5.004 3.815 1.00 82.69 68 VAL A CA 1
ATOM 548 C C . VAL A 1 68 ? -0.384 -6.262 3.070 1.00 82.69 68 VAL A C 1
ATOM 550 O O . VAL A 1 68 ? 0.687 -6.277 2.470 1.00 82.69 68 VAL A O 1
ATOM 553 N N . ARG A 1 69 ? -1.252 -7.276 2.979 1.00 85.19 69 ARG A N 1
ATOM 554 C CA . ARG A 1 69 ? -1.002 -8.449 2.130 1.00 85.19 69 ARG A CA 1
ATOM 555 C C . ARG A 1 69 ? -0.934 -8.096 0.639 1.00 85.19 69 ARG A C 1
ATOM 557 O O . ARG A 1 69 ? -0.129 -8.661 -0.095 1.00 85.19 69 ARG A O 1
ATOM 564 N N . ALA A 1 70 ? -1.760 -7.158 0.175 1.00 88.25 70 ALA A N 1
ATOM 565 C CA . ALA A 1 70 ? -1.658 -6.647 -1.191 1.00 88.25 70 ALA A CA 1
ATOM 566 C C . ALA A 1 70 ? -0.341 -5.878 -1.407 1.00 88.25 70 ALA A C 1
ATOM 568 O O . ALA A 1 70 ? 0.309 -6.068 -2.434 1.00 88.25 70 ALA A O 1
ATOM 569 N N . ALA A 1 71 ? 0.082 -5.066 -0.431 1.00 90.06 71 ALA A N 1
ATOM 570 C CA . ALA A 1 71 ? 1.354 -4.345 -0.469 1.00 90.06 71 ALA A CA 1
ATOM 571 C C . ALA A 1 71 ? 2.560 -5.285 -0.629 1.00 90.06 71 ALA A C 1
ATOM 573 O O . ALA A 1 71 ? 3.430 -5.029 -1.460 1.00 90.06 71 ALA A O 1
ATOM 574 N N . GLU A 1 72 ? 2.576 -6.400 0.106 1.00 90.69 72 GLU A N 1
ATOM 575 C CA . GLU A 1 72 ? 3.584 -7.461 -0.021 1.00 90.69 72 GLU A CA 1
ATOM 576 C C . GLU A 1 72 ? 3.668 -8.001 -1.460 1.00 90.69 72 GLU A C 1
ATOM 578 O O . GLU A 1 72 ? 4.755 -8.112 -2.035 1.00 90.69 72 GLU A O 1
ATOM 583 N N . GLY A 1 73 ? 2.511 -8.272 -2.075 1.00 91.19 73 GLY A N 1
ATOM 584 C CA . GLY A 1 73 ? 2.421 -8.744 -3.456 1.00 91.19 73 GLY A CA 1
ATOM 585 C C . GLY A 1 73 ? 2.993 -7.748 -4.468 1.00 91.19 73 GLY A C 1
ATOM 586 O O . GLY A 1 73 ? 3.748 -8.142 -5.358 1.00 91.19 73 GLY A O 1
ATOM 587 N N . PHE A 1 74 ? 2.693 -6.455 -4.313 1.00 94.25 74 PHE A N 1
ATOM 588 C CA . PHE A 1 74 ? 3.236 -5.408 -5.185 1.00 94.25 74 PHE A CA 1
ATOM 589 C C . PHE A 1 74 ? 4.751 -5.232 -5.027 1.00 94.25 74 PHE A C 1
ATOM 591 O O . PHE A 1 74 ? 5.446 -5.077 -6.028 1.00 94.25 74 PHE A O 1
ATOM 598 N N . LEU A 1 75 ? 5.286 -5.321 -3.805 1.00 93.50 75 LEU A N 1
ATOM 599 C CA . LEU A 1 75 ? 6.735 -5.262 -3.569 1.00 93.50 75 LEU A CA 1
ATOM 600 C C . LEU A 1 75 ? 7.465 -6.472 -4.173 1.00 93.50 75 LEU A C 1
ATOM 602 O O . LEU A 1 75 ? 8.517 -6.306 -4.794 1.00 93.50 75 LEU A O 1
ATOM 606 N N . CYS A 1 76 ? 6.887 -7.674 -4.067 1.00 94.38 76 CYS A N 1
ATOM 607 C CA . CYS A 1 76 ? 7.407 -8.866 -4.744 1.00 94.38 76 CYS A CA 1
ATOM 608 C C . CYS A 1 76 ? 7.409 -8.700 -6.272 1.00 94.38 76 CYS A C 1
ATOM 610 O O . CYS A 1 76 ? 8.417 -8.985 -6.921 1.00 94.38 76 CYS A O 1
ATOM 612 N N . SER A 1 77 ? 6.299 -8.218 -6.843 1.00 95.50 77 SER A N 1
ATOM 613 C CA . SER A 1 77 ? 6.180 -7.960 -8.286 1.00 95.50 77 SER A CA 1
ATOM 614 C C . SER A 1 77 ? 7.215 -6.941 -8.759 1.00 95.50 77 SER A C 1
ATOM 616 O O . SER A 1 77 ? 7.962 -7.224 -9.695 1.00 95.50 77 SER A O 1
ATOM 618 N N . SER A 1 78 ? 7.352 -5.823 -8.039 1.00 96.69 78 SER A N 1
ATOM 619 C CA . SER A 1 78 ? 8.341 -4.778 -8.321 1.00 96.69 78 SER A CA 1
ATOM 620 C C . SER A 1 78 ? 9.757 -5.349 -8.407 1.00 96.69 78 SER A C 1
ATOM 622 O O . SER A 1 78 ? 10.484 -5.078 -9.366 1.00 96.69 78 SER A O 1
ATOM 624 N N . ALA A 1 79 ? 10.144 -6.193 -7.441 1.00 96.12 79 ALA A N 1
ATOM 625 C CA . ALA A 1 79 ? 11.462 -6.817 -7.432 1.00 96.12 79 ALA A CA 1
ATOM 626 C C . ALA A 1 79 ? 11.699 -7.677 -8.685 1.00 96.12 79 ALA A C 1
ATOM 628 O O . ALA A 1 79 ? 12.746 -7.566 -9.326 1.00 96.12 79 ALA A O 1
ATOM 629 N N . ILE A 1 80 ? 10.716 -8.499 -9.066 1.00 96.31 80 ILE A N 1
ATOM 630 C CA . ILE A 1 80 ? 10.797 -9.367 -10.249 1.00 96.31 80 ILE A CA 1
ATOM 631 C C . ILE A 1 80 ? 10.867 -8.527 -11.532 1.00 96.31 80 ILE A C 1
ATOM 633 O O . ILE A 1 80 ? 11.752 -8.744 -12.364 1.00 96.31 80 ILE A O 1
ATOM 637 N N . THR A 1 81 ? 9.981 -7.542 -11.684 1.00 96.62 81 THR A N 1
ATOM 638 C CA . THR A 1 81 ? 9.916 -6.665 -12.860 1.00 96.62 81 THR A CA 1
ATOM 639 C C . THR A 1 81 ? 11.208 -5.857 -13.028 1.00 96.62 81 THR A C 1
ATOM 641 O O . THR A 1 81 ? 11.725 -5.742 -14.142 1.00 96.62 81 THR A O 1
ATOM 644 N N . ALA A 1 82 ? 11.800 -5.371 -11.932 1.00 96.56 82 ALA A N 1
ATOM 645 C CA . ALA A 1 82 ? 13.086 -4.678 -11.950 1.00 96.56 82 ALA A CA 1
ATOM 646 C C . ALA A 1 82 ? 14.235 -5.596 -12.409 1.00 96.56 82 ALA A C 1
ATOM 648 O O . ALA A 1 82 ? 15.052 -5.197 -13.243 1.00 96.56 82 ALA A O 1
ATOM 649 N N . VAL A 1 83 ? 14.276 -6.851 -11.948 1.00 96.25 83 VAL A N 1
ATOM 650 C CA . VAL A 1 83 ? 15.269 -7.834 -12.420 1.00 96.25 83 VAL A CA 1
ATOM 651 C C . VAL A 1 83 ? 15.098 -8.118 -13.914 1.00 96.25 83 VAL A C 1
ATOM 653 O O . VAL A 1 83 ? 16.078 -8.085 -14.660 1.00 96.25 83 VAL A O 1
ATOM 656 N N . ILE A 1 84 ? 13.864 -8.323 -14.385 1.00 95.75 84 ILE A N 1
ATOM 657 C CA . ILE A 1 84 ? 13.573 -8.544 -15.812 1.00 95.75 84 ILE A CA 1
ATOM 658 C C . ILE A 1 84 ? 13.988 -7.327 -16.650 1.00 95.75 84 ILE A C 1
ATOM 660 O O . ILE A 1 84 ? 14.580 -7.484 -17.721 1.00 95.75 84 ILE A O 1
ATOM 664 N N . SER A 1 85 ? 13.742 -6.110 -16.162 1.00 95.94 85 SER A N 1
ATOM 665 C CA . SER A 1 85 ? 14.205 -4.875 -16.801 1.00 95.94 85 SER A CA 1
ATOM 666 C C . SER A 1 85 ? 15.736 -4.843 -16.942 1.00 95.94 85 SER A C 1
ATOM 668 O O . SER A 1 85 ? 16.255 -4.619 -18.038 1.00 95.94 85 SER A O 1
ATOM 670 N N . ALA A 1 86 ? 16.486 -5.177 -15.887 1.00 95.06 86 ALA A N 1
ATOM 671 C CA . ALA A 1 86 ? 17.949 -5.237 -15.949 1.00 95.06 86 ALA A CA 1
ATOM 672 C C . ALA A 1 86 ? 18.462 -6.340 -16.902 1.00 95.06 86 ALA A C 1
ATOM 674 O O . ALA A 1 86 ? 19.417 -6.135 -17.660 1.00 95.06 86 ALA A O 1
ATOM 675 N N . MET A 1 87 ? 17.818 -7.511 -16.912 1.00 95.12 87 MET A N 1
ATOM 676 C CA . MET A 1 87 ? 18.168 -8.618 -17.812 1.00 95.12 87 MET A CA 1
ATOM 677 C C . MET A 1 87 ? 17.906 -8.264 -19.280 1.00 95.12 87 MET A C 1
ATOM 679 O O . MET A 1 87 ? 18.742 -8.513 -20.146 1.00 95.12 87 MET A O 1
ATOM 683 N N . THR A 1 88 ? 16.768 -7.636 -19.575 1.00 93.62 88 THR A N 1
ATOM 684 C CA . THR A 1 88 ? 16.429 -7.211 -20.941 1.00 93.62 88 THR A CA 1
ATOM 685 C C . THR A 1 88 ? 17.340 -6.079 -21.415 1.00 93.62 88 THR A C 1
ATOM 687 O O . THR A 1 88 ? 17.824 -6.116 -22.544 1.00 93.62 88 THR A O 1
ATOM 690 N N . SER A 1 89 ? 17.663 -5.125 -20.540 1.00 93.69 89 SER A N 1
ATOM 691 C CA . SER A 1 89 ? 18.641 -4.059 -20.789 1.00 93.69 89 SER A CA 1
ATOM 692 C C . SER A 1 89 ? 20.037 -4.605 -21.118 1.00 93.69 89 SER A C 1
ATOM 694 O O . SER A 1 89 ? 20.620 -4.236 -22.138 1.00 93.69 89 SER A O 1
ATOM 696 N N . THR A 1 90 ? 20.568 -5.536 -20.314 1.00 92.75 90 THR A N 1
ATOM 697 C CA . THR A 1 90 ? 21.884 -6.157 -20.578 1.00 92.75 90 THR A CA 1
ATOM 698 C C . THR A 1 90 ? 21.888 -6.969 -21.873 1.00 92.75 90 THR A C 1
ATOM 700 O O . THR A 1 90 ? 22.810 -6.830 -22.676 1.00 92.75 90 THR A O 1
ATOM 703 N N . MET A 1 91 ? 20.837 -7.750 -22.135 1.00 93.94 91 MET A N 1
ATOM 704 C CA . MET A 1 91 ? 20.701 -8.525 -23.372 1.00 93.94 91 MET A CA 1
ATOM 705 C C . MET A 1 91 ? 20.651 -7.628 -24.618 1.00 93.94 91 MET A C 1
ATOM 707 O O . MET A 1 91 ? 21.294 -7.924 -25.628 1.00 93.94 91 MET A O 1
ATOM 711 N N . LEU A 1 92 ? 19.910 -6.518 -24.560 1.00 91.31 92 LEU A N 1
ATOM 712 C CA . LEU A 1 92 ? 19.823 -5.565 -25.666 1.00 91.31 92 LEU A CA 1
ATOM 713 C C . LEU A 1 92 ? 21.116 -4.766 -25.848 1.00 91.31 92 LEU A C 1
ATOM 715 O O . LEU A 1 92 ? 21.458 -4.441 -26.983 1.00 91.31 92 LEU A O 1
ATOM 719 N N . LEU A 1 93 ? 21.862 -4.497 -24.772 1.00 90.81 93 LEU A N 1
ATOM 720 C CA . LEU A 1 93 ? 23.167 -3.843 -24.865 1.00 90.81 93 LEU A CA 1
ATOM 721 C C . LEU A 1 93 ? 24.134 -4.659 -25.731 1.00 90.81 93 LEU A C 1
ATOM 723 O O . LEU A 1 93 ? 24.697 -4.111 -26.673 1.00 90.81 93 LEU A O 1
ATOM 727 N N . PHE A 1 94 ? 24.259 -5.965 -25.465 1.00 89.81 94 PHE A N 1
ATOM 728 C CA . PHE A 1 94 ? 25.096 -6.863 -26.271 1.00 89.81 94 PHE A CA 1
ATOM 729 C C . PHE A 1 94 ? 24.598 -6.988 -27.710 1.00 89.81 94 PHE A C 1
ATOM 731 O O . PHE A 1 94 ? 25.389 -7.047 -28.645 1.00 89.81 94 PHE A O 1
ATOM 738 N N . ARG A 1 95 ? 23.275 -7.008 -27.907 1.00 89.06 95 ARG A N 1
ATOM 739 C CA . ARG A 1 95 ? 22.681 -7.100 -29.245 1.00 89.06 95 ARG A CA 1
ATOM 740 C C . ARG A 1 95 ? 22.989 -5.880 -30.116 1.00 89.06 95 ARG A C 1
ATOM 742 O O . ARG A 1 95 ? 23.106 -6.023 -31.331 1.00 89.06 95 ARG A O 1
ATOM 749 N N . PHE A 1 96 ? 23.043 -4.691 -29.523 1.00 87.56 96 PHE A N 1
ATOM 750 C CA . PHE A 1 96 ? 23.216 -3.433 -30.254 1.00 87.56 96 PHE A CA 1
ATOM 751 C C . PHE A 1 96 ? 24.664 -2.938 -30.300 1.00 87.56 96 PHE A C 1
ATOM 753 O O . PHE A 1 96 ? 24.947 -1.934 -30.958 1.00 87.56 96 PHE A O 1
ATOM 760 N N . GLU A 1 97 ? 25.588 -3.638 -29.647 1.00 83.88 97 GLU A N 1
ATOM 761 C CA . GLU A 1 97 ? 27.013 -3.343 -29.723 1.00 83.88 97 GLU A CA 1
ATOM 762 C C . GLU A 1 97 ? 27.524 -3.539 -31.163 1.00 83.88 97 GLU A C 1
ATOM 764 O O . GLU A 1 97 ? 27.345 -4.591 -31.772 1.00 83.88 97 GLU A O 1
ATOM 769 N N . GLY A 1 98 ? 28.116 -2.491 -31.746 1.00 76.00 98 GLY A N 1
ATOM 770 C CA . GLY A 1 98 ? 28.684 -2.536 -33.101 1.00 76.00 98 GLY A CA 1
ATOM 771 C C . GLY A 1 98 ? 27.686 -2.433 -34.266 1.00 76.00 98 GLY A C 1
ATOM 772 O O . GLY A 1 98 ? 28.087 -2.606 -35.413 1.00 76.00 98 GLY A O 1
ATOM 773 N N . GLN A 1 99 ? 26.405 -2.134 -34.023 1.00 78.00 99 GLN A N 1
ATOM 774 C CA . GLN A 1 99 ? 25.428 -1.917 -35.102 1.00 78.00 99 GLN A CA 1
ATOM 775 C C . GLN A 1 99 ? 25.598 -0.530 -35.754 1.00 78.00 99 GLN A C 1
ATOM 777 O O . GLN A 1 99 ? 25.349 0.498 -35.124 1.00 78.00 99 GLN A O 1
ATOM 782 N N . GLU A 1 100 ? 25.967 -0.496 -37.040 1.00 75.38 100 GLU A N 1
ATOM 783 C CA . GLU A 1 100 ? 26.094 0.751 -37.819 1.00 75.38 100 GLU A CA 1
ATOM 784 C C . GLU A 1 100 ? 24.745 1.312 -38.302 1.00 75.38 100 GLU A C 1
ATOM 786 O O . GLU A 1 100 ? 24.605 2.519 -38.491 1.00 75.38 100 GLU A O 1
ATOM 791 N N . HIS A 1 101 ? 23.735 0.454 -38.479 1.00 78.44 101 HIS A N 1
ATOM 792 C CA . HIS A 1 101 ? 22.406 0.836 -38.960 1.00 78.44 101 HIS A CA 1
ATOM 793 C C . HIS A 1 101 ? 21.329 0.178 -38.094 1.00 78.44 101 HIS A C 1
ATOM 795 O O . HIS A 1 101 ? 21.327 -1.037 -37.933 1.00 78.44 101 HIS A O 1
ATOM 801 N N . ALA A 1 102 ? 20.396 0.971 -37.563 1.00 83.56 102 ALA A N 1
ATOM 802 C CA . ALA A 1 102 ? 19.281 0.475 -36.755 1.00 83.56 102 ALA A CA 1
ATOM 803 C C . ALA A 1 102 ? 17.942 0.608 -37.498 1.00 83.56 102 ALA A C 1
ATOM 805 O O . ALA A 1 102 ? 17.731 1.538 -38.289 1.00 83.56 102 ALA A O 1
ATOM 806 N N . THR A 1 103 ? 17.012 -0.297 -37.189 1.00 87.50 103 THR A N 1
ATOM 807 C CA . THR A 1 103 ? 15.658 -0.351 -37.755 1.00 87.50 103 THR A CA 1
ATOM 808 C C . THR A 1 103 ? 14.617 0.183 -36.765 1.00 87.50 103 THR A C 1
ATOM 810 O O . THR A 1 103 ? 14.815 0.127 -35.553 1.00 87.50 103 THR A O 1
ATOM 813 N N . ARG A 1 104 ? 13.465 0.702 -37.228 1.00 84.69 104 ARG A N 1
ATOM 814 C CA . ARG A 1 104 ? 12.417 1.240 -36.323 1.00 84.69 104 ARG A CA 1
ATOM 815 C C . ARG A 1 104 ? 11.938 0.226 -35.274 1.00 84.69 104 ARG A C 1
ATOM 817 O O . ARG A 1 104 ? 11.579 0.623 -34.168 1.00 84.69 104 ARG A O 1
ATOM 824 N N . LYS A 1 105 ? 11.970 -1.071 -35.599 1.00 85.06 105 LYS A N 1
ATOM 825 C CA . LYS A 1 105 ? 11.741 -2.167 -34.638 1.00 85.06 105 LYS A CA 1
ATOM 826 C C . LYS A 1 105 ? 12.790 -2.202 -33.528 1.00 85.06 105 LYS A C 1
ATOM 828 O O . LYS A 1 105 ? 12.418 -2.388 -32.378 1.00 85.06 105 LYS A O 1
ATOM 833 N N . ASP A 1 106 ? 14.063 -1.995 -33.855 1.00 87.94 106 ASP A N 1
ATOM 834 C CA . ASP A 1 106 ? 15.154 -1.988 -32.876 1.00 87.94 106 ASP A CA 1
ATOM 835 C C . ASP A 1 106 ? 15.008 -0.816 -31.914 1.00 87.94 106 ASP A C 1
ATOM 837 O O . ASP A 1 106 ? 15.166 -0.996 -30.714 1.00 87.94 106 ASP A O 1
ATOM 841 N N . LEU A 1 107 ? 14.592 0.354 -32.414 1.00 89.50 107 LEU A N 1
ATOM 842 C CA . LEU A 1 107 ? 14.243 1.483 -31.554 1.00 89.50 107 LEU A CA 1
ATOM 843 C C . LEU A 1 107 ? 13.107 1.126 -30.595 1.00 89.50 107 LEU A C 1
ATOM 845 O O . LEU A 1 107 ? 13.235 1.377 -29.404 1.00 89.50 107 LEU A O 1
ATOM 849 N N . A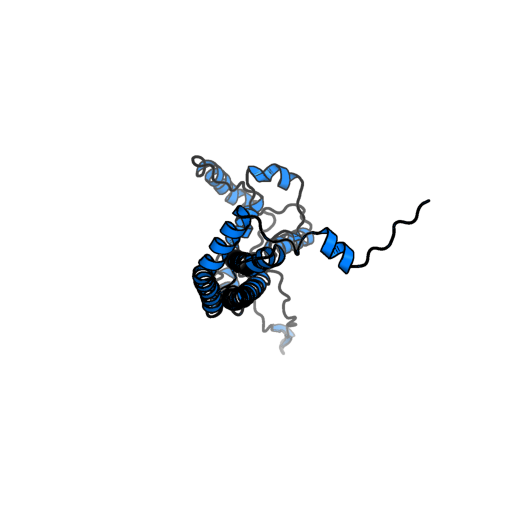LA A 1 108 ? 12.020 0.527 -31.087 1.00 88.38 108 ALA A N 1
ATOM 850 C CA . ALA A 1 108 ? 10.902 0.121 -30.236 1.00 88.38 108 ALA A CA 1
ATOM 851 C C . ALA A 1 108 ? 11.322 -0.916 -29.178 1.00 88.38 108 ALA A C 1
ATOM 853 O O . ALA A 1 108 ? 10.974 -0.773 -28.009 1.00 88.38 108 ALA A O 1
ATOM 854 N N . LEU A 1 109 ? 12.121 -1.917 -29.563 1.00 90.56 109 LEU A N 1
ATOM 855 C CA . LEU A 1 109 ? 12.687 -2.901 -28.634 1.00 90.56 109 LEU A CA 1
ATOM 856 C C . LEU A 1 109 ? 13.582 -2.237 -27.590 1.00 90.56 109 LEU A C 1
ATOM 858 O O . LEU A 1 109 ? 13.562 -2.624 -26.422 1.00 90.56 109 LEU A O 1
ATOM 862 N N . ALA A 1 110 ? 14.327 -1.212 -27.995 1.00 91.56 110 ALA A N 1
ATOM 863 C CA . ALA A 1 110 ? 15.262 -0.540 -27.122 1.00 91.56 110 ALA A CA 1
ATOM 864 C C . ALA A 1 110 ? 14.565 0.232 -25.981 1.00 91.56 110 ALA A C 1
ATOM 866 O O . ALA A 1 110 ? 15.157 0.410 -24.916 1.00 91.56 110 ALA A O 1
ATOM 867 N N . TRP A 1 111 ? 13.303 0.639 -26.154 1.00 93.94 111 TRP A N 1
ATOM 868 C CA . TRP A 1 111 ? 12.493 1.256 -25.093 1.00 93.94 111 TRP A CA 1
ATOM 869 C C . TRP A 1 111 ? 11.951 0.256 -24.066 1.00 93.94 111 TRP A C 1
ATOM 871 O O . TRP A 1 111 ? 11.542 0.667 -22.981 1.00 93.94 111 TRP A O 1
ATOM 881 N N . SER A 1 112 ? 11.959 -1.045 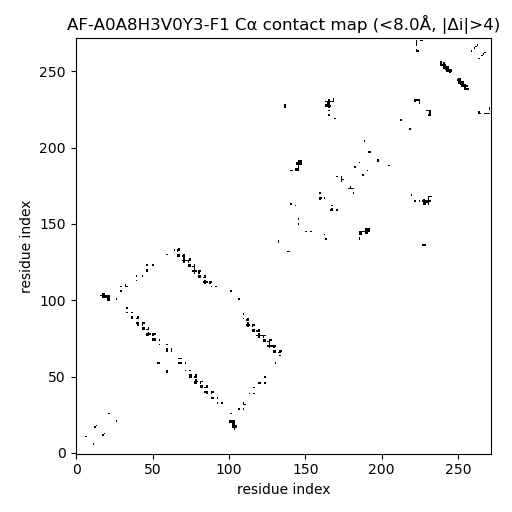-24.374 1.00 93.94 112 SER A N 1
ATOM 882 C CA . SER A 1 112 ? 11.331 -2.056 -23.516 1.00 93.94 112 SER A CA 1
ATOM 883 C C . SER A 1 112 ? 11.878 -2.104 -22.078 1.00 93.94 112 SER A C 1
ATOM 885 O O . SER A 1 112 ? 11.053 -2.152 -21.164 1.00 93.94 112 SER A O 1
ATOM 887 N N . PRO A 1 113 ? 13.199 -1.991 -21.813 1.00 94.44 113 PRO A N 1
ATOM 888 C CA . PRO A 1 113 ? 13.703 -2.039 -20.442 1.00 94.44 113 PRO A CA 1
ATOM 889 C C . PRO A 1 113 ? 13.286 -0.816 -19.623 1.00 94.44 113 PRO A C 1
ATOM 891 O O . PRO A 1 113 ? 13.025 -0.941 -18.430 1.00 94.44 113 PRO A O 1
ATOM 894 N N . LEU A 1 114 ? 13.182 0.356 -20.259 1.00 93.31 114 LEU A N 1
ATOM 895 C CA . LEU A 1 114 ? 12.770 1.588 -19.588 1.00 93.31 114 LEU A CA 1
ATOM 896 C C . LEU A 1 114 ? 11.309 1.506 -19.143 1.00 93.31 114 LEU A C 1
ATOM 898 O O . LEU A 1 114 ? 11.019 1.754 -17.982 1.00 93.31 114 LEU A O 1
ATOM 902 N N . PHE A 1 115 ? 10.421 1.041 -20.023 1.00 94.62 115 PHE A N 1
ATOM 903 C CA . PHE A 1 115 ? 9.014 0.833 -19.674 1.00 94.62 115 PHE A CA 1
ATOM 904 C C . PHE A 1 115 ? 8.836 -0.187 -18.538 1.00 94.62 115 PHE A C 1
ATOM 906 O O . PHE A 1 115 ? 8.031 0.021 -17.634 1.00 94.62 115 PHE A O 1
ATOM 913 N N . MET A 1 116 ? 9.607 -1.281 -18.558 1.00 94.88 116 MET A N 1
ATOM 914 C CA . MET A 1 116 ? 9.598 -2.265 -17.469 1.00 94.88 116 MET A CA 1
ATOM 915 C C . MET A 1 116 ? 10.106 -1.664 -16.151 1.00 94.88 116 MET A C 1
ATOM 917 O O . MET A 1 116 ? 9.559 -1.965 -15.094 1.00 94.88 116 MET A O 1
ATOM 921 N N . LEU A 1 117 ? 11.126 -0.801 -16.197 1.00 95.12 117 LEU A N 1
ATOM 922 C CA . LEU A 1 117 ? 11.629 -0.129 -14.999 1.00 95.12 117 LEU A CA 1
ATOM 923 C C . LEU A 1 117 ? 10.599 0.853 -14.428 1.00 95.12 117 LEU A C 1
ATOM 925 O O . LEU A 1 117 ? 10.391 0.870 -13.218 1.00 95.12 117 LEU A O 1
ATOM 929 N N . ASP A 1 118 ? 9.930 1.627 -15.284 1.00 95.31 118 ASP A N 1
ATOM 930 C CA . ASP A 1 118 ? 8.868 2.544 -14.863 1.00 95.31 118 ASP A CA 1
ATOM 931 C C . ASP A 1 118 ? 7.721 1.781 -14.183 1.00 95.31 118 ASP A C 1
ATOM 933 O O . ASP A 1 118 ? 7.243 2.193 -13.126 1.00 95.31 118 ASP A O 1
ATOM 937 N N . LEU A 1 119 ? 7.329 0.627 -14.738 1.00 95.88 119 LEU A N 1
ATOM 938 C CA . LEU A 1 119 ? 6.332 -0.250 -14.124 1.00 95.88 119 LEU A CA 1
ATOM 939 C C . LEU A 1 119 ? 6.780 -0.740 -12.739 1.00 95.88 119 LEU A C 1
ATOM 941 O O . LEU A 1 119 ? 6.005 -0.652 -11.790 1.00 95.88 119 LEU A O 1
ATOM 945 N N . ALA A 1 120 ? 8.033 -1.185 -12.599 1.00 96.62 120 ALA A N 1
ATOM 946 C CA . ALA A 1 120 ? 8.573 -1.622 -11.311 1.00 96.62 120 ALA A CA 1
ATOM 947 C C . ALA A 1 120 ? 8.557 -0.495 -10.261 1.00 96.62 120 ALA A C 1
ATOM 949 O O . ALA A 1 120 ? 8.182 -0.718 -9.113 1.00 96.62 120 ALA A O 1
ATOM 950 N N . ILE A 1 121 ? 8.902 0.738 -10.651 1.00 95.25 121 ILE A N 1
ATOM 951 C CA . ILE A 1 121 ? 8.855 1.902 -9.751 1.00 95.25 121 ILE A CA 1
ATOM 952 C C . ILE A 1 121 ? 7.416 2.181 -9.298 1.00 95.25 121 ILE A C 1
ATOM 954 O O . ILE A 1 121 ? 7.185 2.449 -8.119 1.00 95.25 121 ILE A O 1
ATOM 958 N N . VAL A 1 122 ? 6.441 2.104 -10.205 1.00 96.44 122 VAL A N 1
ATOM 959 C CA . VAL A 1 122 ? 5.025 2.295 -9.859 1.00 96.44 122 VAL A CA 1
ATOM 960 C C . VAL A 1 122 ? 4.542 1.211 -8.895 1.00 96.44 122 VAL A C 1
ATOM 962 O O . VAL A 1 122 ? 3.894 1.537 -7.902 1.00 96.44 122 VAL A O 1
ATOM 965 N N . GLU A 1 123 ? 4.887 -0.056 -9.138 1.00 95.81 123 GLU A N 1
ATOM 966 C CA . GLU A 1 123 ? 4.556 -1.173 -8.243 1.00 95.81 123 GLU A CA 1
ATOM 967 C C . GLU A 1 123 ? 5.173 -0.986 -6.850 1.00 95.81 123 GLU A C 1
ATOM 969 O O . GLU A 1 123 ? 4.483 -1.148 -5.843 1.00 95.81 123 GLU A O 1
ATOM 974 N N . TYR A 1 124 ? 6.436 -0.559 -6.778 1.00 94.94 124 TYR A N 1
ATOM 975 C CA . TYR A 1 124 ? 7.114 -0.239 -5.522 1.00 94.94 124 TYR A CA 1
ATOM 976 C C . TYR A 1 124 ? 6.391 0.858 -4.729 1.00 94.94 124 TYR A C 1
ATOM 978 O O . TYR A 1 124 ? 6.102 0.695 -3.541 1.00 94.94 124 TYR A O 1
ATOM 986 N N . LEU A 1 125 ? 6.069 1.976 -5.389 1.00 94.75 125 LEU A N 1
ATOM 987 C CA . LEU A 1 125 ? 5.383 3.104 -4.758 1.00 94.75 125 LEU A CA 1
ATOM 988 C C . LEU A 1 125 ? 3.969 2.727 -4.310 1.00 94.75 125 LEU A C 1
ATOM 990 O O . LEU A 1 125 ? 3.547 3.119 -3.221 1.00 94.75 125 LEU A O 1
ATOM 994 N N . LEU A 1 126 ? 3.251 1.939 -5.114 1.00 92.94 126 LEU A N 1
ATOM 995 C CA . LEU A 1 126 ? 1.927 1.438 -4.763 1.00 92.94 126 LEU A CA 1
ATOM 996 C C . LEU A 1 126 ? 1.992 0.497 -3.554 1.00 92.94 126 LEU A C 1
ATOM 998 O O . LEU A 1 126 ? 1.168 0.619 -2.650 1.00 92.94 126 LEU A O 1
ATOM 1002 N N . GLY A 1 127 ? 2.995 -0.384 -3.497 1.00 91.56 127 GLY A N 1
ATOM 1003 C CA . GLY A 1 127 ? 3.256 -1.242 -2.343 1.00 91.56 127 GLY A CA 1
ATOM 1004 C C . GLY A 1 127 ? 3.472 -0.434 -1.061 1.00 91.56 127 GLY A C 1
ATOM 1005 O O . GLY A 1 127 ? 2.791 -0.667 -0.062 1.00 91.56 127 GLY A O 1
ATOM 1006 N N . LEU A 1 128 ? 4.338 0.583 -1.097 1.00 90.25 128 LEU A N 1
ATOM 1007 C CA . LEU A 1 128 ? 4.567 1.472 0.048 1.00 90.25 128 LEU A CA 1
ATOM 1008 C C . LEU A 1 128 ? 3.313 2.245 0.468 1.00 90.25 128 LEU A C 1
ATOM 1010 O O . LEU A 1 128 ? 3.032 2.365 1.660 1.00 90.25 128 LEU A O 1
ATOM 1014 N N . LEU A 1 129 ? 2.548 2.757 -0.496 1.00 88.50 129 LEU A N 1
ATOM 1015 C CA . LEU A 1 129 ? 1.330 3.512 -0.223 1.00 88.50 129 LEU A CA 1
ATOM 1016 C C . LEU A 1 129 ? 0.254 2.629 0.416 1.00 88.50 129 LEU A C 1
ATOM 1018 O O . LEU A 1 129 ? -0.388 3.048 1.380 1.00 88.50 129 LEU A O 1
ATOM 1022 N N . LEU A 1 130 ? 0.073 1.401 -0.074 1.00 86.88 130 LEU A N 1
ATOM 1023 C CA . LEU A 1 130 ? -0.865 0.438 0.505 1.00 86.88 130 LEU A CA 1
ATOM 1024 C C . LEU A 1 130 ? -0.444 0.007 1.909 1.00 86.88 130 LEU A C 1
ATOM 1026 O O . LEU A 1 130 ? -1.291 -0.059 2.799 1.00 86.88 130 LEU A O 1
ATOM 1030 N N . TRP A 1 131 ? 0.852 -0.220 2.131 1.00 86.19 131 TRP A N 1
ATOM 1031 C CA . TRP A 1 131 ? 1.377 -0.513 3.461 1.00 86.19 131 TRP A CA 1
ATOM 1032 C C . TRP A 1 131 ? 1.139 0.653 4.430 1.00 86.19 131 TRP A C 1
ATOM 1034 O O . TRP A 1 131 ? 0.584 0.451 5.511 1.00 86.19 131 TRP A O 1
ATOM 1044 N N . TYR A 1 132 ? 1.463 1.882 4.017 1.00 82.56 132 TYR A N 1
ATOM 1045 C CA . TYR A 1 132 ? 1.262 3.079 4.835 1.00 82.56 132 TYR A CA 1
ATOM 1046 C C . TYR A 1 132 ? -0.214 3.272 5.208 1.00 82.56 132 TYR A C 1
ATOM 1048 O O . TYR A 1 132 ? -0.538 3.493 6.375 1.00 82.56 132 TYR A O 1
ATOM 1056 N N . ASN A 1 133 ? -1.122 3.119 4.240 1.00 76.00 133 ASN A N 1
ATOM 1057 C CA . ASN A 1 133 ? -2.565 3.209 4.475 1.00 76.00 133 ASN A CA 1
ATOM 1058 C C . ASN A 1 133 ? -3.093 2.075 5.362 1.00 76.00 133 ASN A C 1
ATOM 1060 O O . ASN A 1 133 ? -3.975 2.308 6.184 1.00 76.00 133 ASN A O 1
ATOM 1064 N N . GLY A 1 134 ? -2.571 0.856 5.201 1.00 73.75 134 GLY A N 1
ATOM 1065 C CA . GLY A 1 134 ? -2.974 -0.299 6.000 1.00 73.75 134 GLY A CA 1
ATOM 1066 C C . GLY A 1 134 ? -2.474 -0.254 7.444 1.00 73.75 134 GLY A C 1
ATOM 1067 O O . GLY A 1 134 ? -3.097 -0.852 8.317 1.00 73.75 134 GLY A O 1
ATOM 1068 N N . LYS A 1 135 ? -1.359 0.438 7.708 1.00 71.56 135 LYS A N 1
ATOM 1069 C CA . LYS A 1 135 ? -0.808 0.592 9.060 1.00 71.56 135 LYS A CA 1
ATOM 1070 C C . LYS A 1 135 ? -1.378 1.803 9.791 1.00 71.56 135 LYS A C 1
ATOM 1072 O O . LYS A 1 135 ? -1.517 1.776 11.012 1.00 71.56 135 LYS A O 1
ATOM 1077 N N . ASN A 1 136 ? -1.691 2.865 9.056 1.00 67.12 136 ASN A N 1
ATOM 1078 C CA . ASN A 1 136 ? -1.998 4.169 9.618 1.00 67.12 136 ASN A CA 1
ATOM 1079 C C . ASN A 1 136 ? -3.485 4.517 9.417 1.00 67.12 136 ASN A C 1
ATOM 1081 O O . ASN A 1 136 ? -3.846 5.459 8.712 1.00 67.12 136 ASN A O 1
ATOM 1085 N N . ASN A 1 137 ? -4.360 3.746 10.077 1.00 61.41 137 ASN A N 1
ATOM 1086 C CA . ASN A 1 137 ? -5.826 3.861 9.981 1.00 61.41 137 ASN A CA 1
ATOM 1087 C C . ASN A 1 137 ? -6.360 5.251 10.360 1.00 61.41 137 ASN A C 1
ATOM 1089 O O . ASN A 1 137 ? -7.444 5.635 9.919 1.00 61.41 137 ASN A O 1
ATOM 1093 N N . ARG A 1 138 ? -5.585 6.029 11.130 1.00 55.53 138 ARG A N 1
ATOM 1094 C CA . ARG A 1 138 ? -5.890 7.432 11.439 1.00 55.53 138 ARG A CA 1
ATOM 1095 C C . ARG A 1 138 ? -6.086 8.278 10.184 1.00 55.53 138 ARG A C 1
ATOM 1097 O O . ARG A 1 138 ? -6.998 9.093 10.165 1.00 55.53 138 ARG A O 1
ATOM 1104 N N . TRP A 1 139 ? -5.316 8.050 9.119 1.00 53.75 139 TRP A N 1
ATOM 1105 C CA . TRP A 1 139 ? -5.487 8.797 7.868 1.00 53.75 139 TRP A CA 1
ATOM 1106 C C . TRP A 1 139 ? -6.759 8.412 7.121 1.00 53.75 139 TRP A C 1
ATOM 1108 O O . TRP A 1 139 ? -7.380 9.279 6.522 1.00 53.75 139 TRP A O 1
ATOM 1118 N N . ARG A 1 140 ? -7.198 7.146 7.192 1.00 58.00 140 ARG A N 1
ATOM 1119 C CA . ARG A 1 140 ? -8.497 6.732 6.632 1.00 58.00 140 ARG A CA 1
ATOM 1120 C C . ARG A 1 140 ? -9.656 7.370 7.391 1.00 58.00 140 ARG A C 1
ATOM 1122 O O . ARG A 1 140 ? -10.583 7.849 6.752 1.00 58.00 140 ARG A O 1
ATOM 1129 N N . ILE A 1 141 ? -9.580 7.438 8.722 1.00 58.91 141 ILE A N 1
ATOM 1130 C CA . ILE A 1 141 ? -10.575 8.152 9.538 1.00 58.91 141 ILE A CA 1
ATOM 1131 C C . ILE A 1 141 ? -10.540 9.656 9.242 1.00 58.91 141 ILE A C 1
ATOM 1133 O O . ILE A 1 141 ? -11.599 10.248 9.094 1.00 58.91 141 ILE A O 1
ATOM 1137 N N . ALA A 1 142 ? -9.359 10.259 9.080 1.00 60.31 142 ALA A N 1
ATOM 1138 C CA . ALA A 1 142 ? -9.214 11.675 8.731 1.00 60.31 142 ALA A CA 1
ATOM 1139 C C . ALA A 1 142 ? -9.698 12.000 7.304 1.00 60.31 142 ALA A C 1
ATOM 1141 O O . ALA A 1 142 ? -10.313 13.031 7.085 1.00 60.31 142 ALA A O 1
ATOM 1142 N N . LEU A 1 143 ? -9.496 11.113 6.326 1.00 61.38 143 LEU A N 1
ATOM 1143 C CA . LEU A 1 143 ? -10.124 11.220 4.998 1.00 61.38 143 LEU A CA 1
ATOM 1144 C C . LEU A 1 143 ? -11.647 11.077 5.086 1.00 61.38 143 LEU A C 1
ATOM 1146 O O . LEU A 1 143 ? -12.397 11.680 4.318 1.00 61.38 143 LEU A O 1
ATOM 1150 N N . MET A 1 144 ? -12.107 10.256 6.029 1.00 62.62 144 MET A N 1
ATOM 1151 C CA . MET A 1 144 ? -13.516 10.044 6.313 1.00 62.62 144 MET A CA 1
ATOM 1152 C C . MET A 1 144 ? -14.087 11.032 7.333 1.00 62.62 144 MET A C 1
ATOM 1154 O O . MET A 1 144 ? -15.265 10.883 7.671 1.00 62.62 144 MET A O 1
ATOM 1158 N N . SER A 1 145 ? -13.341 12.043 7.770 1.00 68.12 145 SER A N 1
ATOM 1159 C CA . SER A 1 145 ? -13.887 13.048 8.663 1.00 68.12 145 SER A CA 1
ATOM 1160 C C . SER A 1 145 ? -14.698 14.080 7.886 1.00 68.12 145 SER A C 1
ATOM 1162 O O . SER A 1 145 ? -14.560 14.248 6.667 1.00 68.12 145 SER A O 1
ATOM 1164 N N . LEU A 1 146 ? -15.634 14.720 8.578 1.00 65.94 146 LEU A N 1
ATOM 1165 C CA . LEU A 1 146 ? -16.409 15.814 8.013 1.00 65.94 146 LEU A CA 1
ATOM 1166 C C . LEU A 1 146 ? -15.479 17.019 7.815 1.00 65.94 146 LEU A C 1
ATOM 1168 O O . LEU A 1 146 ? -15.039 17.611 8.782 1.00 65.94 146 LEU A O 1
ATOM 1172 N N . GLN A 1 147 ? -15.186 17.392 6.579 1.00 69.75 147 GLN A N 1
ATOM 1173 C CA . GLN A 1 147 ? -14.432 18.592 6.210 1.00 69.75 147 GLN A CA 1
ATOM 1174 C C . GLN A 1 147 ? -15.380 19.602 5.573 1.00 69.75 147 GLN A C 1
ATOM 1176 O O . GLN A 1 147 ? -16.446 19.226 5.075 1.00 69.75 147 GLN A O 1
ATOM 1181 N N . MET A 1 148 ? -14.992 20.880 5.538 1.00 68.19 148 MET A N 1
ATOM 1182 C CA . MET A 1 148 ? -15.823 21.886 4.871 1.00 68.19 148 MET A CA 1
ATOM 1183 C C . MET A 1 148 ? -16.044 21.556 3.397 1.00 68.19 148 MET A C 1
ATOM 1185 O O . MET A 1 148 ? -17.178 21.587 2.922 1.00 68.19 148 MET A O 1
ATOM 1189 N N . ASP A 1 149 ? -14.990 21.088 2.738 1.00 73.19 149 ASP A N 1
ATOM 1190 C CA . ASP A 1 149 ? -15.001 20.712 1.326 1.00 73.19 149 ASP A CA 1
ATOM 1191 C C . ASP A 1 149 ? -15.901 19.505 1.020 1.00 73.19 149 ASP A C 1
ATOM 1193 O O . ASP A 1 149 ? -16.379 19.351 -0.103 1.00 73.19 149 ASP A O 1
ATOM 1197 N N . ASN A 1 150 ? -16.153 18.634 2.006 1.00 72.44 150 ASN A N 1
ATOM 1198 C CA . ASN A 1 150 ? -16.922 17.399 1.818 1.00 72.44 150 ASN A CA 1
ATOM 1199 C C . ASN A 1 150 ? -18.316 17.422 2.483 1.00 72.44 150 ASN A C 1
ATOM 1201 O O . ASN A 1 150 ? -19.055 16.434 2.395 1.00 72.44 150 ASN A O 1
ATOM 1205 N N . LEU A 1 151 ? -18.711 18.554 3.083 1.00 76.81 151 LEU A N 1
ATOM 1206 C CA . LEU A 1 151 ? -19.988 18.735 3.784 1.00 76.81 151 LEU A CA 1
ATOM 1207 C C . LEU A 1 151 ? -21.191 18.471 2.868 1.00 76.81 151 LEU A C 1
ATOM 1209 O O . LEU A 1 151 ? -22.073 17.684 3.217 1.00 76.81 151 LEU A O 1
ATOM 1213 N N . GLU A 1 152 ? -21.224 19.089 1.683 1.00 78.31 152 GLU A N 1
ATOM 1214 C CA . GLU A 1 152 ? -22.345 18.944 0.743 1.00 78.31 152 GLU A CA 1
ATOM 1215 C C . GLU A 1 152 ? -22.531 17.496 0.284 1.00 78.31 152 GLU A C 1
ATOM 1217 O O . GLU A 1 152 ? -23.655 17.021 0.106 1.00 78.31 152 GLU A O 1
ATOM 1222 N N . GLN A 1 153 ? -21.426 16.778 0.080 1.00 76.69 153 GLN A N 1
ATOM 1223 C CA . GLN A 1 153 ? -21.467 15.382 -0.333 1.00 76.69 153 GLN A CA 1
ATOM 1224 C C . GLN A 1 153 ? -21.964 14.491 0.806 1.00 76.69 153 GLN A C 1
ATOM 1226 O O . GLN A 1 153 ? -22.772 13.597 0.571 1.00 76.69 153 GLN A O 1
ATOM 1231 N N . ARG A 1 154 ? -21.549 14.760 2.048 1.00 75.81 154 ARG A N 1
ATOM 1232 C CA . ARG A 1 154 ? -21.991 13.988 3.217 1.00 75.81 154 ARG A CA 1
ATOM 1233 C C . ARG A 1 154 ? -23.447 14.229 3.585 1.00 75.81 154 ARG A C 1
ATOM 1235 O O . ARG A 1 154 ? -24.118 13.285 3.991 1.00 75.81 154 ARG A O 1
ATOM 1242 N N . GLN A 1 155 ? -23.965 15.438 3.378 1.00 78.38 155 GLN A N 1
ATOM 1243 C CA . GLN A 1 155 ? -25.389 15.736 3.567 1.00 78.38 155 GLN A CA 1
ATOM 1244 C C . GLN A 1 155 ? -26.295 14.966 2.593 1.00 78.38 155 GLN A C 1
ATOM 1246 O O . GLN A 1 155 ? -27.441 14.675 2.929 1.00 78.38 155 GLN A O 1
ATOM 1251 N N . LYS A 1 156 ? -25.783 14.580 1.415 1.00 82.88 156 LYS A N 1
ATOM 1252 C CA . LYS A 1 156 ? -26.500 13.725 0.450 1.00 82.88 156 LYS A CA 1
ATOM 1253 C C . LYS A 1 156 ? -26.591 12.258 0.896 1.00 82.88 156 LYS A C 1
ATOM 1255 O O . LYS A 1 156 ? -27.333 11.491 0.286 1.00 82.88 156 LYS A O 1
ATOM 1260 N N . GLY A 1 157 ? -25.892 11.885 1.969 1.00 79.50 157 GLY A N 1
ATOM 1261 C CA . GLY A 1 157 ? -25.844 10.531 2.510 1.00 79.50 157 GLY A CA 1
ATOM 1262 C C . GLY A 1 157 ? -24.707 9.689 1.928 1.00 79.50 157 GLY A C 1
ATOM 1263 O O . GLY A 1 157 ? -24.157 9.977 0.868 1.00 79.50 157 GLY A O 1
ATOM 1264 N N . PHE A 1 158 ? -24.351 8.630 2.651 1.00 80.81 158 PHE A N 1
ATOM 1265 C CA . PHE A 1 158 ? -23.315 7.663 2.286 1.00 80.81 158 PHE A CA 1
ATOM 1266 C C . PHE A 1 158 ? -23.752 6.258 2.706 1.00 80.81 158 PHE A C 1
ATOM 1268 O O . PHE A 1 158 ? -24.635 6.097 3.555 1.00 80.81 158 PHE A O 1
ATOM 1275 N N . GLN A 1 159 ? -23.166 5.227 2.096 1.00 80.88 159 GLN A N 1
ATOM 1276 C CA . GLN A 1 159 ? -23.494 3.852 2.453 1.00 80.88 159 GLN A CA 1
ATOM 1277 C C . GLN A 1 159 ? -22.695 3.425 3.686 1.00 80.88 159 GLN A C 1
ATOM 1279 O O . GLN A 1 159 ? -21.515 3.735 3.819 1.00 80.88 159 GLN A O 1
ATOM 1284 N N . ALA A 1 160 ? -23.334 2.682 4.594 1.00 77.56 160 ALA A N 1
ATOM 1285 C CA . ALA A 1 160 ? -22.674 2.219 5.816 1.00 77.56 160 ALA A CA 1
ATOM 1286 C C . ALA A 1 160 ? -21.460 1.325 5.511 1.00 77.56 160 ALA A C 1
ATOM 1288 O O . ALA A 1 160 ? -20.462 1.408 6.212 1.00 77.56 160 ALA A O 1
ATOM 1289 N N . GLN A 1 161 ? -21.514 0.536 4.434 1.00 75.81 161 GLN A N 1
ATOM 1290 C CA . GLN A 1 161 ? -20.426 -0.350 4.002 1.00 75.81 161 GLN A CA 1
ATOM 1291 C C . GLN A 1 161 ? -19.109 0.376 3.675 1.00 75.81 161 GLN A C 1
ATOM 1293 O O . GLN A 1 161 ? -18.052 -0.249 3.703 1.00 75.81 161 GLN A O 1
ATOM 1298 N N . ASP A 1 162 ? -19.168 1.679 3.384 1.00 72.50 162 ASP A N 1
ATOM 1299 C CA . ASP A 1 162 ? -17.989 2.485 3.060 1.00 72.50 162 ASP A CA 1
ATOM 1300 C C . ASP A 1 162 ? -17.258 2.966 4.328 1.00 72.50 162 ASP A C 1
ATOM 1302 O O . ASP A 1 162 ? -16.150 3.496 4.249 1.00 72.50 162 ASP A O 1
ATOM 1306 N N . LEU A 1 163 ? -17.866 2.787 5.507 1.00 78.19 163 LEU A N 1
ATOM 1307 C CA . LEU A 1 163 ? -17.294 3.177 6.792 1.00 78.19 163 LEU A CA 1
ATOM 1308 C C . LEU A 1 163 ? -16.359 2.097 7.359 1.00 78.19 163 LEU A C 1
ATOM 1310 O O . LEU A 1 163 ? -16.492 0.921 7.018 1.00 78.19 163 LEU A O 1
ATOM 1314 N N . PRO A 1 164 ? -15.458 2.445 8.295 1.00 77.38 164 PRO A N 1
ATOM 1315 C CA . PRO A 1 164 ? -14.709 1.466 9.072 1.00 77.38 164 PRO A CA 1
ATOM 1316 C C . PRO A 1 164 ? -15.654 0.529 9.829 1.00 77.38 164 PRO A C 1
ATOM 1318 O O . PRO A 1 164 ? -16.742 0.927 10.255 1.00 77.38 164 PRO A O 1
ATOM 1321 N N . LYS A 1 165 ? -15.228 -0.717 10.030 1.00 80.25 165 LYS A N 1
ATOM 1322 C CA . LYS A 1 165 ? -16.065 -1.783 10.591 1.00 80.25 165 LYS A CA 1
ATOM 1323 C C . LYS A 1 165 ? -16.658 -1.444 11.963 1.00 80.25 165 LYS A C 1
ATOM 1325 O O . LYS A 1 165 ? -17.813 -1.752 12.216 1.00 80.25 165 LYS A O 1
ATOM 1330 N N . THR A 1 166 ? -15.930 -0.722 12.812 1.00 83.12 166 THR A N 1
ATOM 1331 C CA . THR A 1 166 ? -16.443 -0.232 14.101 1.00 83.12 166 THR A CA 1
ATOM 1332 C C . THR A 1 166 ? -17.635 0.706 13.922 1.00 83.12 166 THR A C 1
ATOM 1334 O O . THR A 1 166 ? -18.589 0.623 14.683 1.00 83.12 166 THR A O 1
ATOM 1337 N N . PHE A 1 167 ? -17.641 1.570 12.904 1.00 84.88 167 PHE A N 1
ATOM 1338 C CA . PHE A 1 167 ? -18.799 2.426 12.626 1.00 84.88 167 PHE A CA 1
ATOM 1339 C C . PHE A 1 167 ? -19.952 1.634 12.012 1.00 84.88 167 PHE A C 1
ATOM 1341 O O . PHE A 1 167 ? -21.103 1.921 12.331 1.00 84.88 167 PHE A O 1
ATOM 1348 N N . GLN A 1 168 ? -19.663 0.624 11.186 1.00 86.00 168 GLN A N 1
ATOM 1349 C CA . GLN A 1 168 ? -20.687 -0.291 10.672 1.00 86.00 168 GLN A CA 1
ATOM 1350 C C . GLN A 1 168 ? -21.408 -1.011 11.815 1.00 86.00 168 GLN A C 1
ATOM 1352 O O . GLN A 1 168 ? -22.636 -0.972 11.885 1.00 86.00 168 GLN A O 1
ATOM 1357 N N . ASP A 1 169 ? -20.645 -1.577 12.749 1.00 86.69 169 ASP A N 1
ATOM 1358 C CA . ASP A 1 169 ? -21.162 -2.235 13.947 1.00 86.69 169 ASP A CA 1
ATOM 1359 C C . ASP A 1 169 ? -21.986 -1.261 14.805 1.00 86.69 169 ASP A C 1
ATOM 1361 O O . ASP A 1 169 ? -23.085 -1.593 15.244 1.00 86.69 169 ASP A O 1
ATOM 1365 N N . THR A 1 170 ? -21.513 -0.025 14.997 1.00 86.81 170 THR A N 1
ATOM 1366 C CA . THR A 1 170 ? -22.256 1.008 15.738 1.00 86.81 170 THR A CA 1
ATOM 1367 C C . THR A 1 170 ? -23.582 1.354 15.055 1.00 86.81 170 THR A C 1
ATOM 1369 O O . THR A 1 170 ? -24.603 1.500 15.732 1.00 86.81 170 THR A O 1
ATOM 1372 N N . VAL A 1 171 ? -23.606 1.462 13.722 1.00 87.88 171 VAL A N 1
ATOM 1373 C CA . VAL A 1 171 ? -24.839 1.694 12.949 1.00 87.88 171 VAL A CA 1
ATOM 1374 C C . VAL A 1 171 ? -25.807 0.523 13.111 1.00 87.88 171 VAL A C 1
ATOM 1376 O O . VAL A 1 171 ? -26.999 0.749 13.320 1.00 87.88 171 VAL A O 1
ATOM 1379 N N . GLU A 1 172 ? -25.309 -0.711 13.056 1.00 88.50 172 GLU A N 1
ATOM 1380 C CA . GLU A 1 172 ? -26.115 -1.919 13.241 1.00 88.50 172 GLU A CA 1
ATOM 1381 C C . GLU A 1 172 ? -26.731 -1.970 14.645 1.00 88.50 172 GLU A C 1
ATOM 1383 O O . GLU A 1 172 ? -27.949 -2.090 14.781 1.00 88.50 172 GLU A O 1
ATOM 1388 N N . VAL A 1 173 ? -25.929 -1.759 15.694 1.00 87.88 173 VAL A N 1
ATOM 1389 C CA . VAL A 1 173 ? -26.419 -1.701 17.082 1.00 87.88 173 VAL A CA 1
ATOM 1390 C C . VAL A 1 173 ? -27.455 -0.594 17.256 1.00 87.88 173 VAL A C 1
ATOM 1392 O O . VAL A 1 173 ? -28.501 -0.814 17.861 1.00 87.88 173 VAL A O 1
ATOM 1395 N N . THR A 1 174 ? -27.217 0.590 16.688 1.00 89.25 174 THR A N 1
ATOM 1396 C CA . THR A 1 174 ? -28.159 1.717 16.780 1.00 89.25 174 THR A CA 1
ATOM 1397 C C . THR A 1 174 ? -29.513 1.367 16.156 1.00 89.25 174 THR A C 1
ATOM 1399 O O . THR A 1 174 ? -30.563 1.655 16.740 1.00 89.25 174 THR A O 1
ATOM 1402 N N . ARG A 1 175 ? -29.501 0.691 14.999 1.00 88.88 175 ARG A N 1
ATOM 1403 C CA . ARG A 1 175 ? -30.717 0.210 14.328 1.00 88.88 175 ARG A CA 1
ATOM 1404 C C . ARG A 1 175 ? -31.428 -0.867 15.142 1.00 88.88 175 ARG A C 1
ATOM 1406 O O . ARG A 1 175 ? -32.649 -0.800 15.270 1.00 88.88 175 ARG A O 1
ATOM 1413 N N . GLN A 1 176 ? -30.692 -1.808 15.735 1.00 88.56 176 GLN A N 1
ATOM 1414 C CA . GLN A 1 176 ? -31.260 -2.844 16.607 1.00 88.56 176 GLN A CA 1
ATOM 1415 C C . GLN A 1 176 ? -31.868 -2.266 17.893 1.00 88.56 176 GLN A C 1
ATOM 1417 O O . GLN A 1 176 ? -32.887 -2.760 18.368 1.00 88.56 176 GLN A O 1
ATOM 1422 N N . LEU A 1 177 ? -31.314 -1.167 18.414 1.00 88.06 177 LEU A N 1
ATOM 1423 C CA . LEU A 1 177 ? -31.888 -0.398 19.526 1.00 88.06 177 LEU A CA 1
ATOM 1424 C C . LEU A 1 177 ? -33.116 0.444 19.121 1.00 88.06 177 LEU A C 1
ATOM 1426 O O . LEU A 1 177 ? -33.686 1.153 19.955 1.00 88.06 177 LEU A O 1
ATOM 1430 N N . GLY A 1 178 ? -33.528 0.402 17.850 1.00 89.25 178 GLY A N 1
ATOM 1431 C CA . GLY A 1 178 ? -34.678 1.144 17.335 1.00 89.25 178 GLY A CA 1
ATOM 1432 C C . GLY A 1 178 ? -34.457 2.657 17.289 1.00 89.25 178 GLY A C 1
ATOM 1433 O O . GLY A 1 178 ? -35.422 3.424 17.332 1.00 89.25 178 GLY A O 1
ATOM 1434 N N . LYS A 1 179 ? -33.199 3.111 17.245 1.00 89.06 179 LYS A N 1
ATOM 1435 C CA . LYS A 1 179 ? -32.847 4.530 17.141 1.00 89.06 179 LYS A CA 1
ATOM 1436 C C . LYS A 1 179 ? -32.437 4.867 15.710 1.00 89.06 179 LYS A C 1
ATOM 1438 O O . LYS A 1 179 ? -31.832 4.065 15.007 1.00 89.06 179 LYS A O 1
ATOM 1443 N N . GLN A 1 180 ? -32.803 6.068 15.269 1.00 86.25 180 GLN A N 1
ATOM 1444 C CA . GLN A 1 180 ? -32.531 6.549 13.908 1.00 86.25 180 GLN A CA 1
ATOM 1445 C C . GLN A 1 180 ? -31.300 7.455 13.831 1.00 86.25 180 GLN A C 1
ATOM 1447 O O . GLN A 1 180 ? -30.733 7.626 12.756 1.00 86.25 180 GLN A O 1
ATOM 1452 N N . TYR A 1 181 ? -30.897 8.035 14.962 1.00 85.69 181 TYR A N 1
ATOM 1453 C CA . TYR A 1 181 ? -29.818 9.008 15.035 1.00 85.69 181 TYR A CA 1
ATOM 1454 C C . TYR A 1 181 ? -28.628 8.419 15.778 1.00 85.69 181 TYR A C 1
ATOM 1456 O O . TYR A 1 181 ? -28.781 7.853 16.860 1.00 85.69 181 TYR A O 1
ATOM 1464 N N . LEU A 1 182 ? -27.454 8.591 15.182 1.00 87.50 182 LEU A N 1
ATOM 1465 C CA . LEU A 1 182 ? -26.164 8.216 15.730 1.00 87.50 182 LEU A CA 1
ATOM 1466 C C . LEU A 1 182 ? -25.248 9.432 15.634 1.00 87.50 182 LEU A C 1
ATOM 1468 O O . LEU A 1 182 ? -25.179 10.068 14.583 1.00 87.50 182 LEU A O 1
ATOM 1472 N N . TRP A 1 183 ? -24.557 9.742 16.724 1.00 85.50 183 TRP A N 1
ATOM 1473 C CA . TRP A 1 183 ? -23.570 10.809 16.764 1.00 85.50 183 TRP A CA 1
ATOM 1474 C C . TRP A 1 183 ? -22.174 10.197 16.885 1.00 85.50 183 TRP A C 1
ATOM 1476 O O . TRP A 1 183 ? -21.911 9.436 17.815 1.00 85.50 183 TRP A O 1
ATOM 1486 N N . ILE A 1 184 ? -21.305 10.505 15.922 1.00 83.25 184 ILE A N 1
ATOM 1487 C CA . ILE A 1 184 ? -19.891 10.116 15.905 1.00 83.25 184 ILE A CA 1
ATOM 1488 C C . ILE A 1 184 ? -19.097 11.399 15.676 1.00 83.25 184 ILE A C 1
ATOM 1490 O O . ILE A 1 184 ? -19.327 12.091 14.686 1.00 83.25 184 ILE A O 1
ATOM 1494 N N . ASP A 1 185 ? -18.163 11.706 16.569 1.00 77.94 185 ASP A N 1
ATOM 1495 C CA . ASP A 1 185 ? -17.348 12.926 16.551 1.00 77.94 185 ASP A CA 1
ATOM 1496 C C . ASP A 1 185 ? -16.681 13.195 15.190 1.00 77.94 185 ASP A C 1
ATOM 1498 O O . ASP A 1 185 ? -16.810 14.285 14.640 1.00 77.94 185 ASP A O 1
ATOM 1502 N N . SER A 1 186 ? -16.061 12.182 14.588 1.00 74.62 186 SER A N 1
ATOM 1503 C CA . SER A 1 186 ? -15.414 12.264 13.274 1.00 74.62 186 SER A CA 1
ATOM 1504 C C . SER A 1 186 ? -16.374 12.524 12.110 1.00 74.62 186 SER A C 1
ATOM 1506 O O . SER A 1 186 ? -15.955 13.075 11.095 1.00 74.62 186 SER A O 1
ATOM 1508 N N . LEU A 1 187 ? -17.661 12.185 12.241 1.00 76.94 187 LEU A N 1
ATOM 1509 C CA . LEU A 1 187 ? -18.665 12.370 11.184 1.00 76.94 187 LEU A CA 1
ATOM 1510 C C . LEU A 1 187 ? -19.561 13.592 11.400 1.00 76.94 187 LEU A C 1
ATOM 1512 O O . LEU A 1 187 ? -20.126 14.104 10.435 1.00 76.94 187 LEU A O 1
ATOM 1516 N N . CYS A 1 188 ? -19.733 14.026 12.647 1.00 78.12 188 CYS A N 1
ATOM 1517 C CA . CYS A 1 188 ? -20.678 15.072 13.029 1.00 78.12 188 CYS A CA 1
ATOM 1518 C C . CYS A 1 188 ? -20.003 16.404 13.377 1.00 78.12 188 CYS A C 1
ATOM 1520 O O . CYS A 1 188 ? -20.690 17.423 13.413 1.00 78.12 188 CYS A O 1
ATOM 1522 N N . ILE A 1 189 ? -18.690 16.413 13.626 1.00 74.69 189 ILE A N 1
ATOM 1523 C CA . ILE A 1 189 ? -17.909 17.628 13.873 1.00 74.69 189 ILE A CA 1
ATOM 1524 C C . ILE A 1 189 ? -17.072 17.919 12.634 1.00 74.69 189 ILE A C 1
ATOM 1526 O O . ILE A 1 189 ? -16.394 17.032 12.124 1.00 74.69 189 ILE A O 1
ATOM 1530 N N . ILE A 1 190 ? -17.102 19.165 12.163 1.00 72.81 190 ILE A N 1
ATOM 1531 C CA . ILE A 1 190 ? -16.262 19.608 11.049 1.00 72.81 190 ILE A CA 1
ATOM 1532 C C . ILE A 1 190 ? -14.798 19.637 11.522 1.00 72.81 190 ILE A C 1
ATOM 1534 O O . ILE A 1 190 ? -14.427 20.445 12.371 1.00 72.81 190 ILE A O 1
ATOM 1538 N N . GLN A 1 191 ? -13.981 18.737 10.984 1.00 65.12 191 GLN A N 1
ATOM 1539 C CA . GLN A 1 191 ? -12.549 18.591 11.206 1.00 65.12 191 GLN A CA 1
ATOM 1540 C C . GLN A 1 191 ? -11.804 19.136 9.983 1.00 65.12 191 GLN A C 1
ATOM 1542 O O . GLN A 1 191 ? -11.844 18.529 8.920 1.00 65.12 191 GLN A O 1
ATOM 1547 N N . GLY A 1 192 ? -11.120 20.274 10.101 1.00 60.22 192 GLY A N 1
ATOM 1548 C CA . GLY A 1 192 ? -10.380 20.862 8.983 1.00 60.22 192 GLY A CA 1
ATOM 1549 C C . GLY A 1 192 ? -9.440 21.972 9.433 1.00 60.22 192 GLY A C 1
ATOM 1550 O O . GLY A 1 192 ? -9.805 22.801 10.262 1.00 60.22 192 GLY A O 1
ATOM 1551 N N . LEU A 1 193 ? -8.224 21.944 8.892 1.00 50.94 193 LEU A N 1
ATOM 1552 C CA . LEU A 1 193 ? -7.208 22.977 9.043 1.00 50.94 193 LEU A CA 1
ATOM 1553 C C . LEU A 1 193 ? -7.490 24.083 8.021 1.00 50.94 193 LEU A C 1
A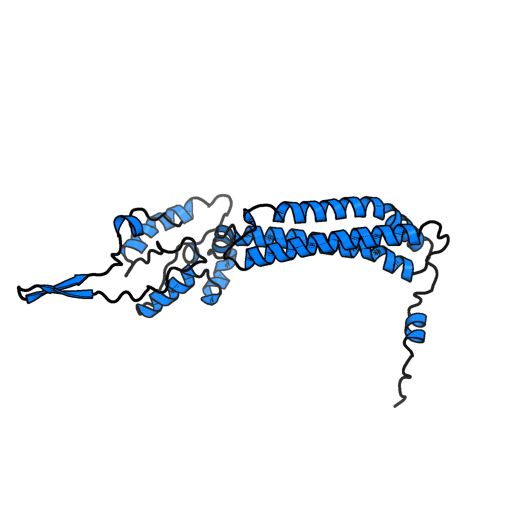TOM 1555 O O . LEU A 1 193 ? -7.072 23.967 6.873 1.00 50.94 193 LEU A O 1
ATOM 1559 N N . GLU A 1 194 ? -8.163 25.156 8.421 1.00 46.84 194 GLU A N 1
ATOM 1560 C CA . GLU A 1 194 ? -7.799 26.457 7.859 1.00 46.84 194 GLU A CA 1
ATOM 1561 C C . GLU A 1 194 ? -6.742 27.057 8.788 1.00 46.84 194 GLU A C 1
ATOM 1563 O O . GLU A 1 194 ? -6.973 27.220 9.992 1.00 46.84 194 GLU A O 1
ATOM 1568 N N . GLU A 1 195 ? -5.547 27.310 8.242 1.00 43.69 195 GLU A N 1
ATOM 1569 C CA . GLU A 1 195 ? -4.460 28.002 8.937 1.00 43.69 195 GLU A CA 1
ATOM 1570 C C . GLU A 1 195 ? -4.995 29.327 9.513 1.00 43.69 195 GLU A C 1
ATOM 1572 O O . GLU A 1 195 ? -5.208 30.295 8.788 1.00 43.69 195 GLU A O 1
ATOM 1577 N N . GLY A 1 196 ? -5.244 29.357 10.827 1.00 50.69 196 GLY A N 1
ATOM 1578 C CA . GLY A 1 196 ? -5.729 30.537 11.555 1.00 50.69 196 GLY A CA 1
ATOM 1579 C C . GLY A 1 196 ? -6.984 30.320 12.411 1.00 50.69 196 GLY A C 1
ATOM 1580 O O . GLY A 1 196 ? -7.117 30.987 13.436 1.00 50.69 196 GLY A O 1
ATOM 1581 N N . GLU A 1 197 ? -7.855 29.360 12.074 1.00 50.94 197 GLU A N 1
ATOM 1582 C CA . GLU A 1 197 ? -9.142 29.120 12.773 1.00 50.94 197 GLU A CA 1
ATOM 1583 C C . GLU A 1 197 ? -9.190 27.814 13.591 1.00 50.94 197 GLU A C 1
ATOM 1585 O O . GLU A 1 197 ? -10.192 27.490 14.233 1.00 50.94 197 GLU A O 1
ATOM 1590 N N . GLU A 1 198 ? -8.077 27.081 13.639 1.00 49.12 198 GLU A N 1
ATOM 1591 C CA . GLU A 1 198 ? -7.922 25.758 14.269 1.00 49.12 198 GLU A CA 1
ATOM 1592 C C . GLU A 1 198 ? -8.362 25.700 15.750 1.00 49.12 198 GLU A C 1
ATOM 1594 O O . GLU A 1 198 ? -8.680 24.644 16.296 1.00 49.12 198 GLU A O 1
ATOM 1599 N N . THR A 1 199 ? -8.426 26.849 16.426 1.00 50.12 199 THR A N 1
ATOM 1600 C CA . THR A 1 199 ? -8.744 26.917 17.854 1.00 50.12 199 THR A CA 1
ATOM 1601 C C . THR A 1 199 ? -10.182 27.291 18.192 1.00 50.12 199 THR A C 1
ATOM 1603 O O . THR A 1 199 ? -10.535 27.121 19.357 1.00 50.12 199 THR A O 1
ATOM 1606 N N . ASP A 1 200 ? -11.022 27.762 17.265 1.00 54.25 200 ASP A N 1
ATOM 1607 C CA . ASP A 1 200 ? -12.333 28.315 17.653 1.00 54.25 200 ASP A CA 1
ATOM 1608 C C . ASP A 1 200 ? -13.492 27.309 17.501 1.00 54.25 200 ASP A C 1
ATOM 1610 O O . ASP A 1 200 ? -14.302 27.164 18.421 1.00 54.25 200 ASP A O 1
ATOM 1614 N N . ASN A 1 201 ? -13.532 26.511 16.425 1.00 56.62 201 ASN A N 1
ATOM 1615 C CA . ASN A 1 201 ? -14.595 25.509 16.227 1.00 56.62 201 ASN A CA 1
ATOM 1616 C C . ASN A 1 201 ? -14.456 24.282 17.139 1.00 56.62 201 ASN A C 1
ATOM 1618 O O . ASN A 1 201 ? -15.424 23.902 17.798 1.00 56.62 201 ASN A O 1
ATOM 1622 N N . TRP A 1 202 ? -13.256 23.702 17.268 1.00 61.09 202 TRP A N 1
ATOM 1623 C CA . TRP A 1 202 ? -13.036 22.584 18.194 1.00 61.09 202 TRP A CA 1
ATOM 1624 C C . TRP A 1 202 ? -13.304 22.987 19.650 1.00 61.09 202 TRP A C 1
ATOM 1626 O O . TRP A 1 202 ? -13.944 22.240 20.382 1.00 61.09 202 TRP A O 1
ATOM 1636 N N . LYS A 1 203 ? -12.896 24.188 20.088 1.00 64.31 203 LYS A N 1
ATOM 1637 C CA . LYS A 1 203 ? -13.173 24.654 21.462 1.00 64.31 203 LYS A CA 1
ATOM 1638 C C . LYS A 1 203 ? -14.662 24.883 21.721 1.00 64.31 203 LYS A C 1
ATOM 1640 O O . LYS A 1 203 ? -15.114 24.671 22.847 1.00 64.31 203 LYS A O 1
ATOM 1645 N N . LYS A 1 204 ? -15.424 25.328 20.718 1.00 66.19 204 LYS A N 1
ATOM 1646 C CA . LYS A 1 204 ? -16.884 25.486 20.817 1.00 66.19 204 LYS A CA 1
ATOM 1647 C C . LYS A 1 204 ? -17.595 24.133 20.8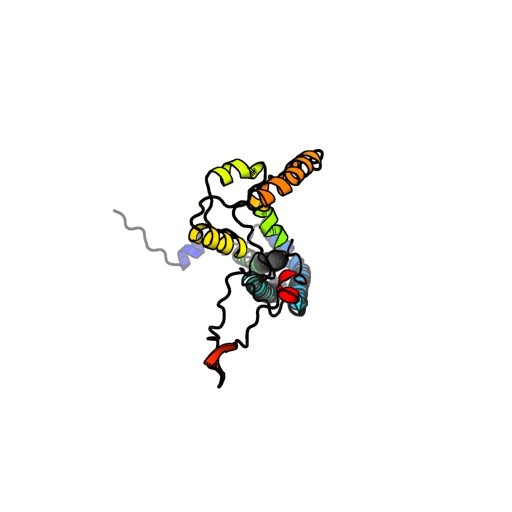56 1.00 66.19 204 LYS A C 1
ATOM 1649 O O . LYS A 1 204 ? -18.429 23.922 21.734 1.00 66.19 204 LYS A O 1
ATOM 1654 N N . GLU A 1 205 ? -17.233 23.207 19.973 1.00 66.00 205 GLU A N 1
ATOM 1655 C CA . GLU A 1 205 ? -17.875 21.888 19.892 1.00 66.00 205 GLU A CA 1
ATOM 1656 C C . GLU A 1 205 ? -17.423 20.936 21.010 1.00 66.00 205 GLU A C 1
ATOM 1658 O O . GLU A 1 205 ? -18.237 20.189 21.545 1.00 66.00 205 GLU A O 1
ATOM 1663 N N . SER A 1 206 ? -16.183 21.044 21.494 1.00 66.62 206 SER A N 1
ATOM 1664 C CA . SER A 1 206 ? -15.705 20.301 22.670 1.00 66.62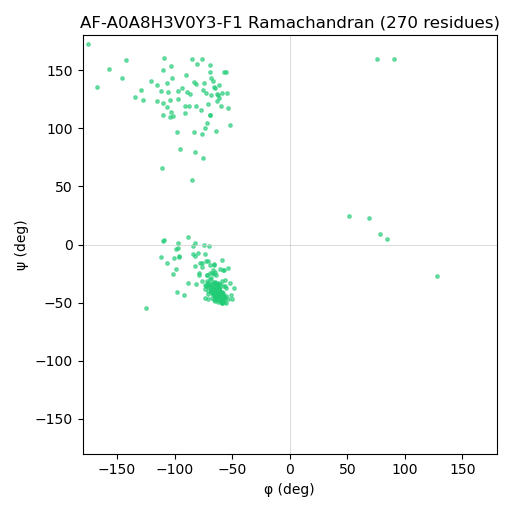 206 SER A CA 1
ATOM 1665 C C . SER A 1 206 ? -16.501 20.650 23.937 1.00 66.62 206 SER A C 1
ATOM 1667 O O . SER A 1 206 ? -16.813 19.761 24.724 1.00 66.62 206 SER A O 1
ATOM 1669 N N . LYS A 1 207 ? -16.947 21.908 24.102 1.00 70.38 207 LYS A N 1
ATOM 1670 C CA . LYS A 1 207 ? -17.873 22.285 25.192 1.00 70.38 207 LYS A CA 1
ATOM 1671 C C . LYS A 1 207 ? -19.255 21.649 25.042 1.00 70.38 207 LYS A C 1
ATOM 1673 O O . LYS A 1 207 ? -19.915 21.370 26.037 1.00 70.38 207 LYS A O 1
ATOM 1678 N N . ARG A 1 208 ? -19.712 21.430 23.808 1.00 72.50 208 ARG A N 1
ATOM 1679 C CA . ARG A 1 208 ? -20.988 20.759 23.527 1.00 72.50 208 ARG A CA 1
ATOM 1680 C C . ARG A 1 208 ? -20.891 19.248 23.662 1.00 72.50 208 ARG A C 1
ATOM 1682 O O . ARG A 1 208 ? -21.900 18.624 23.964 1.00 72.50 208 ARG A O 1
ATOM 1689 N N . MET A 1 209 ? -19.704 18.673 23.501 1.00 74.06 209 MET A N 1
ATOM 1690 C CA . MET A 1 209 ? -19.459 17.236 23.596 1.00 74.06 209 MET A CA 1
ATOM 1691 C C . MET A 1 209 ? -19.945 16.655 24.933 1.00 74.06 209 MET A C 1
ATOM 1693 O O . MET A 1 209 ? -20.660 15.658 24.934 1.00 74.06 209 MET A O 1
ATOM 1697 N N . GLU A 1 210 ? -19.677 17.327 26.058 1.00 76.56 210 GLU A N 1
ATOM 1698 C CA . GLU A 1 210 ? -20.202 16.935 27.379 1.00 76.56 210 GLU A CA 1
ATOM 1699 C C . GLU A 1 210 ? -21.741 16.913 27.412 1.00 76.56 210 GLU A C 1
ATOM 1701 O O . GLU A 1 210 ? -22.364 15.982 27.928 1.00 76.56 210 GLU A O 1
ATOM 1706 N N . THR A 1 211 ? -22.378 17.920 26.810 1.00 78.94 211 THR A N 1
ATOM 1707 C CA . THR A 1 211 ? -23.844 18.002 26.725 1.00 78.94 211 THR A CA 1
ATOM 1708 C C . THR A 1 211 ? -24.416 16.906 25.823 1.00 78.94 211 THR A C 1
ATOM 1710 O O . THR A 1 211 ? -25.429 16.297 26.148 1.00 78.94 211 THR A O 1
ATOM 1713 N N . VAL A 1 212 ? -23.757 16.613 24.701 1.00 80.44 212 VAL A N 1
ATOM 1714 C CA . VAL A 1 212 ? -24.171 15.552 23.774 1.00 80.44 212 VAL A CA 1
ATOM 1715 C C . VAL A 1 212 ? -24.074 14.178 24.437 1.00 80.44 212 VAL A C 1
ATOM 1717 O O . VAL A 1 212 ? -25.028 13.408 24.356 1.00 80.44 212 VAL A O 1
ATOM 1720 N N . PHE A 1 213 ? -22.980 13.880 25.146 1.00 78.31 213 PHE A N 1
ATOM 1721 C CA . PHE A 1 213 ? -22.839 12.606 25.858 1.00 78.31 213 PHE A CA 1
ATOM 1722 C C . PHE A 1 213 ? -23.803 12.472 27.041 1.00 78.31 213 PHE A C 1
ATOM 1724 O O . PHE A 1 213 ? -24.343 11.392 27.256 1.00 78.31 213 PHE A O 1
ATOM 1731 N N . SER A 1 214 ? -24.060 13.549 27.789 1.00 81.44 214 SER A N 1
ATOM 1732 C CA . SER A 1 214 ? -24.988 13.515 28.934 1.00 81.44 214 SER A CA 1
ATOM 1733 C C . SER A 1 214 ? -26.462 13.402 28.534 1.00 81.44 214 SER A C 1
ATOM 1735 O O . SER A 1 214 ? -27.260 12.872 29.303 1.00 81.44 214 SER A O 1
ATOM 1737 N N . LEU A 1 215 ? -26.830 13.861 27.334 1.00 85.06 215 LEU A N 1
ATOM 1738 C CA . LEU A 1 215 ? -28.187 13.742 26.787 1.00 85.06 215 LEU A CA 1
ATOM 1739 C C . LEU A 1 215 ? -28.358 12.537 25.847 1.00 85.06 215 LEU A C 1
ATOM 1741 O O . LEU A 1 215 ? -29.443 12.339 25.292 1.00 85.06 215 LEU A O 1
ATOM 1745 N N . ALA A 1 216 ? -27.312 11.733 25.645 1.00 85.38 216 ALA A N 1
ATOM 1746 C CA . ALA A 1 216 ? -27.385 10.543 24.813 1.00 85.38 216 ALA A CA 1
ATOM 1747 C C . ALA A 1 216 ? -28.304 9.488 25.449 1.00 85.38 216 ALA A C 1
ATOM 1749 O O . ALA A 1 216 ? -28.277 9.254 26.654 1.00 85.38 216 ALA A O 1
ATOM 1750 N N . TYR A 1 217 ? -29.095 8.797 24.619 1.00 86.12 217 TYR A N 1
ATOM 1751 C CA . TYR A 1 217 ? -29.901 7.659 25.081 1.00 86.12 217 TYR A CA 1
ATOM 1752 C C . TYR A 1 217 ? -29.017 6.544 25.659 1.00 86.12 217 TYR A C 1
ATOM 1754 O O . TYR A 1 217 ? -29.332 5.957 26.689 1.00 86.12 217 TYR A O 1
ATOM 1762 N N . CYS A 1 218 ? -27.906 6.263 24.980 1.00 84.31 218 CYS A N 1
ATOM 1763 C CA . CYS A 1 218 ? -26.844 5.388 25.449 1.00 84.31 218 CYS A CA 1
ATOM 1764 C C . CYS A 1 218 ? -25.543 5.741 24.724 1.00 84.31 218 CYS A C 1
ATOM 1766 O O . CYS A 1 218 ? -25.570 6.147 23.559 1.00 84.31 218 CYS A O 1
ATOM 1768 N N . THR A 1 219 ? -24.413 5.518 25.386 1.00 84.75 219 THR A N 1
ATOM 1769 C CA . THR A 1 219 ? -23.083 5.677 24.792 1.00 84.75 219 THR A CA 1
ATOM 1770 C C . THR A 1 219 ? -22.512 4.301 24.487 1.00 84.75 219 THR A C 1
ATOM 1772 O O . THR A 1 219 ? -22.432 3.450 25.372 1.00 84.75 219 THR A O 1
ATOM 1775 N N . LEU A 1 220 ? -22.125 4.073 23.233 1.00 82.25 220 LEU A N 1
ATOM 1776 C CA . LEU A 1 220 ? -21.493 2.827 22.807 1.00 82.25 220 LEU A CA 1
ATOM 1777 C C . LEU A 1 220 ? -19.975 2.966 22.945 1.00 82.25 220 LEU A C 1
ATOM 1779 O O . LEU A 1 220 ? -19.354 3.749 22.230 1.00 82.25 220 LEU A O 1
ATOM 1783 N N . ALA A 1 221 ? -19.386 2.208 23.870 1.00 80.00 221 ALA A N 1
ATOM 1784 C CA . ALA A 1 221 ? -17.941 2.132 24.055 1.00 80.00 221 ALA A CA 1
ATOM 1785 C C . ALA A 1 221 ? -17.405 0.844 23.413 1.00 80.00 221 ALA A C 1
ATOM 1787 O O . ALA A 1 221 ? -17.667 -0.257 23.893 1.00 80.00 221 ALA A O 1
ATOM 1788 N N . ALA A 1 222 ? -16.651 0.974 22.322 1.00 74.00 222 ALA A N 1
ATOM 1789 C CA . ALA A 1 222 ? -16.058 -0.151 21.597 1.00 74.00 222 ALA A CA 1
ATOM 1790 C C . ALA A 1 222 ? -14.712 -0.588 22.216 1.00 74.00 222 ALA A C 1
ATOM 1792 O O . ALA A 1 222 ? -13.688 -0.612 21.533 1.00 74.00 222 ALA A O 1
ATOM 1793 N N . SER A 1 223 ? -14.696 -0.915 23.515 1.00 68.25 223 SER A N 1
ATOM 1794 C CA . SER A 1 223 ? -13.464 -1.280 24.244 1.00 68.25 223 SER A CA 1
ATOM 1795 C C . SER A 1 223 ? -12.832 -2.597 23.771 1.00 68.25 223 SER A C 1
ATOM 1797 O O . SER A 1 223 ? -11.632 -2.800 23.933 1.00 68.25 223 SER A O 1
ATOM 1799 N N . SER A 1 224 ? -13.611 -3.476 23.133 1.00 66.44 224 SER A N 1
ATOM 1800 C CA . SER A 1 224 ? -13.164 -4.789 22.641 1.00 66.44 224 SER A CA 1
ATOM 1801 C C . SER A 1 224 ? -12.490 -4.773 21.257 1.00 66.44 224 SER A C 1
ATOM 1803 O O . SER A 1 224 ? -11.962 -5.806 20.818 1.00 66.44 224 SER A O 1
ATOM 1805 N N . ALA A 1 225 ? -12.517 -3.635 20.555 1.00 64.56 225 ALA A N 1
ATOM 1806 C CA . ALA A 1 225 ? -11.879 -3.445 19.253 1.00 64.56 225 ALA A CA 1
ATOM 1807 C C . ALA A 1 225 ? -10.513 -2.773 19.440 1.00 64.56 225 ALA A C 1
ATOM 1809 O O . ALA A 1 225 ? -10.425 -1.758 20.115 1.00 64.56 225 ALA A O 1
ATOM 1810 N N . LYS A 1 226 ? -9.440 -3.279 18.824 1.00 62.31 226 LYS A N 1
ATOM 1811 C CA . LYS A 1 226 ? -8.103 -2.650 18.870 1.00 62.31 226 LYS A CA 1
ATOM 1812 C C . LYS A 1 226 ? -7.960 -1.478 17.891 1.00 62.31 226 LYS A C 1
ATOM 1814 O O . LYS A 1 226 ? -6.942 -0.793 17.889 1.00 62.31 226 LYS A O 1
ATOM 1819 N N . GLY A 1 227 ? -8.957 -1.262 17.032 1.00 63.75 227 GLY A N 1
ATOM 1820 C CA . GLY A 1 227 ? -8.991 -0.183 16.051 1.00 63.75 227 GLY A CA 1
ATOM 1821 C C . GLY A 1 227 ? -10.317 -0.119 15.294 1.00 63.75 227 GLY A C 1
ATOM 1822 O O . GLY A 1 227 ? -11.169 -0.998 15.413 1.00 63.75 227 GLY A O 1
ATOM 1823 N N . SER A 1 228 ? -10.487 0.926 14.484 1.00 63.75 228 SER A N 1
ATOM 1824 C CA . SER A 1 228 ? -11.730 1.225 13.757 1.00 63.75 228 SER A CA 1
ATOM 1825 C C . SER A 1 228 ? -12.114 0.203 12.673 1.00 63.75 228 SER A C 1
ATOM 1827 O O . SER A 1 228 ? -13.270 0.165 12.257 1.00 63.75 228 SER A O 1
ATOM 1829 N N . ASP A 1 229 ? -11.178 -0.636 12.220 1.00 65.62 229 ASP A N 1
ATOM 1830 C CA . ASP A 1 229 ? -11.396 -1.632 11.159 1.00 65.62 229 ASP A CA 1
ATOM 1831 C C . ASP A 1 229 ? -11.714 -3.049 11.681 1.00 65.62 229 ASP A C 1
ATOM 1833 O O . ASP A 1 229 ? -12.114 -3.909 10.899 1.00 65.62 229 ASP A O 1
ATOM 1837 N N . GLU A 1 230 ? -11.556 -3.320 12.981 1.00 68.75 230 GLU A N 1
ATOM 1838 C CA . GLU A 1 230 ? -11.766 -4.666 13.543 1.00 68.75 230 GLU A CA 1
ATOM 1839 C C . GLU A 1 230 ? -13.255 -4.964 13.791 1.00 68.75 230 GLU A C 1
ATOM 1841 O O . GLU A 1 230 ? -13.715 -6.095 13.575 1.00 68.75 230 GLU A O 1
ATOM 1846 N N . GLY A 1 231 ? -14.016 -3.929 14.168 1.00 70.69 231 GLY A N 1
ATOM 1847 C CA . GLY A 1 231 ? -15.363 -4.075 14.714 1.00 70.69 231 GLY A CA 1
ATOM 1848 C C . GLY A 1 231 ? -15.342 -4.567 16.166 1.00 70.69 231 GLY A C 1
ATOM 1849 O O . GLY A 1 231 ? -14.353 -5.131 16.640 1.00 70.69 231 GLY A O 1
ATOM 1850 N N . PHE A 1 232 ? -16.436 -4.345 16.887 1.00 79.56 232 PHE A N 1
ATOM 1851 C CA . PHE A 1 232 ? -16.597 -4.764 18.286 1.00 79.56 232 PHE A CA 1
ATOM 1852 C C . PHE A 1 232 ? -17.637 -5.880 18.458 1.00 79.56 232 PHE A C 1
ATOM 1854 O O . PHE A 1 232 ? -17.699 -6.504 19.521 1.00 79.56 232 PHE A O 1
ATOM 1861 N N . LEU A 1 233 ? -18.419 -6.185 17.418 1.00 79.31 233 LEU A N 1
ATOM 1862 C CA . LEU A 1 233 ? -19.375 -7.291 17.409 1.00 79.31 233 LEU A CA 1
ATOM 1863 C C . LEU A 1 233 ? -18.662 -8.608 17.073 1.00 79.31 233 LEU A C 1
ATOM 1865 O O . LEU A 1 233 ? -18.681 -9.099 15.945 1.00 79.31 233 LEU A O 1
ATOM 1869 N N . LYS A 1 234 ? -17.997 -9.191 18.072 1.00 73.25 234 LYS A N 1
ATOM 1870 C CA . LYS A 1 234 ? -17.399 -10.532 17.979 1.00 73.25 234 LYS A CA 1
ATOM 1871 C C . LYS A 1 234 ? -18.413 -11.592 18.418 1.00 73.25 234 LYS A C 1
ATOM 1873 O O . LYS A 1 234 ? -19.207 -11.351 19.329 1.00 73.25 234 LYS A O 1
ATOM 1878 N N . LEU A 1 235 ? -18.375 -12.776 17.797 1.00 67.19 235 LEU A N 1
ATOM 1879 C CA . LEU A 1 235 ? -19.137 -13.926 18.293 1.00 67.19 235 LEU A CA 1
ATOM 1880 C C . LEU A 1 235 ? -18.664 -14.242 19.716 1.00 67.19 235 LEU A C 1
ATOM 1882 O O . LEU A 1 235 ? -17.495 -14.576 19.912 1.00 67.19 235 LEU A O 1
ATOM 1886 N N . ARG A 1 236 ? -19.568 -14.163 20.696 1.00 64.81 236 ARG A N 1
ATOM 1887 C CA . ARG A 1 236 ? -19.298 -14.721 22.022 1.00 64.81 236 ARG A CA 1
ATOM 1888 C C . ARG A 1 236 ? -19.370 -16.247 21.922 1.00 64.81 236 ARG A C 1
ATOM 1890 O O . ARG A 1 236 ? -20.358 -16.748 21.372 1.00 64.81 236 ARG A O 1
ATOM 1897 N N . PRO A 1 237 ? -18.369 -16.993 22.421 1.00 62.19 237 PRO A N 1
ATOM 1898 C CA . PRO A 1 237 ? -18.519 -18.427 22.604 1.00 62.19 237 PRO A CA 1
ATOM 1899 C C . PRO A 1 237 ? -19.767 -18.661 23.455 1.00 62.19 237 PRO A C 1
ATOM 1901 O O . PRO A 1 237 ? -19.962 -18.016 24.479 1.00 62.19 237 PRO A O 1
ATOM 1904 N N . SER A 1 238 ? -20.661 -19.544 23.023 1.00 59.97 238 SER A N 1
ATOM 1905 C CA . SER A 1 238 ? -21.844 -19.886 23.809 1.00 59.97 238 SER A CA 1
ATOM 1906 C C . SER A 1 238 ? -21.429 -20.791 24.970 1.00 59.97 238 SER A C 1
ATOM 1908 O O . SER A 1 238 ? -21.651 -22.003 24.927 1.00 59.97 238 SER A O 1
ATOM 1910 N N . SER A 1 239 ? -20.785 -20.231 25.993 1.00 60.38 239 SER A N 1
ATOM 1911 C CA . SER A 1 239 ? -20.621 -20.923 27.264 1.00 60.38 239 SER A CA 1
ATOM 1912 C C . SER A 1 239 ? -21.966 -20.844 27.994 1.00 60.38 239 SER A C 1
ATOM 1914 O O . SER A 1 239 ? -22.351 -19.839 28.586 1.00 60.38 239 SER A O 1
ATOM 1916 N N . LEU A 1 240 ? -22.786 -21.888 27.842 1.00 65.44 240 LEU A N 1
ATOM 1917 C CA . LEU A 1 240 ? -24.035 -21.983 28.594 1.00 65.44 240 LEU A CA 1
ATOM 1918 C C . LEU A 1 240 ? -23.678 -22.032 30.087 1.00 65.44 240 LEU A C 1
ATOM 1920 O O . LEU A 1 240 ? -22.880 -22.890 30.477 1.00 65.44 240 LEU A O 1
ATOM 1924 N N . PRO A 1 241 ? -24.242 -21.147 30.928 1.00 70.06 241 PRO A N 1
ATOM 1925 C CA . PRO A 1 241 ? -23.946 -21.161 32.350 1.00 70.06 241 PRO A CA 1
ATOM 1926 C C . PRO A 1 241 ? -24.400 -22.495 32.949 1.00 70.06 241 PRO A C 1
ATOM 1928 O O . PRO A 1 241 ? -25.545 -22.921 32.766 1.00 70.06 241 PRO A O 1
ATOM 1931 N N . LEU A 1 242 ? -23.504 -23.160 33.677 1.00 78.31 242 LEU A N 1
ATOM 1932 C CA . LEU A 1 242 ? -23.807 -24.402 34.372 1.00 78.31 242 LEU A CA 1
ATOM 1933 C C . LEU A 1 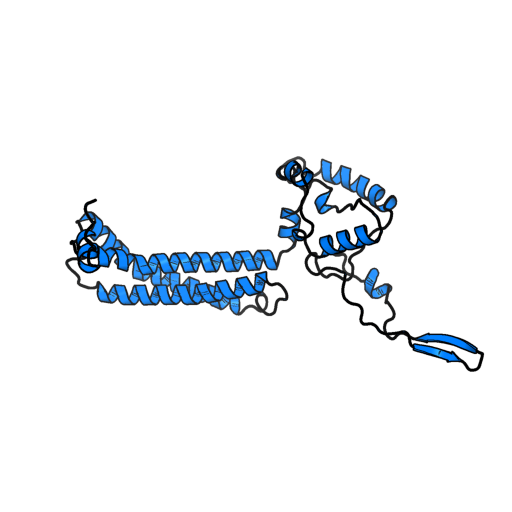242 ? -24.728 -24.094 35.555 1.00 78.31 242 LEU A C 1
ATOM 1935 O O . LEU A 1 242 ? -24.369 -23.330 36.450 1.00 78.31 242 LEU A O 1
ATOM 1939 N N . GLN A 1 243 ? -25.908 -24.704 35.574 1.00 84.88 243 GLN A N 1
ATOM 1940 C CA . GLN A 1 243 ? -26.843 -24.575 36.687 1.00 84.88 243 GLN A CA 1
ATOM 1941 C C . GLN A 1 243 ? -26.526 -25.627 37.749 1.00 84.88 243 GLN A C 1
ATOM 1943 O O . GLN A 1 243 ? -26.594 -26.827 37.488 1.00 84.88 243 GLN A O 1
ATOM 1948 N N . ILE A 1 244 ? -26.187 -25.182 38.954 1.00 85.19 244 ILE A N 1
ATOM 1949 C CA . ILE A 1 244 ? -25.893 -26.041 40.100 1.00 85.19 244 ILE A CA 1
ATOM 1950 C C . ILE A 1 244 ? -26.950 -25.792 41.170 1.00 85.19 244 ILE A C 1
ATOM 1952 O O . ILE A 1 244 ? -27.110 -24.666 41.637 1.00 85.19 244 ILE A O 1
ATOM 1956 N N . GLN A 1 245 ? -27.648 -26.841 41.598 1.00 89.38 245 GLN A N 1
ATOM 1957 C CA . GLN A 1 245 ? -28.545 -26.773 42.748 1.00 89.38 245 GLN A CA 1
ATOM 1958 C C . GLN A 1 245 ? -27.821 -27.283 43.997 1.00 89.38 245 GLN A C 1
ATOM 1960 O O . GLN A 1 245 ? -27.290 -28.395 44.006 1.00 89.38 245 GLN A O 1
ATOM 1965 N N . THR A 1 246 ? -27.782 -26.488 45.066 1.00 84.69 246 THR A N 1
ATOM 1966 C CA . THR A 1 246 ? -27.294 -26.971 46.364 1.00 84.69 246 THR A CA 1
ATOM 1967 C C . THR A 1 246 ? -28.333 -27.844 47.052 1.00 84.69 246 THR A C 1
ATOM 1969 O O . THR A 1 246 ? -29.529 -27.763 46.778 1.00 84.69 246 THR A O 1
ATOM 1972 N N . LYS A 1 247 ? -27.873 -28.660 48.007 1.00 85.75 247 LYS A N 1
ATOM 1973 C CA . LYS A 1 247 ? -28.737 -29.514 48.838 1.00 85.75 247 LYS A CA 1
ATOM 1974 C C . LYS A 1 247 ? -29.808 -28.728 49.611 1.00 85.75 247 LYS A C 1
ATOM 1976 O O . LYS A 1 247 ? -30.840 -29.297 49.939 1.00 85.75 247 LYS A O 1
ATOM 1981 N N . ASP A 1 248 ? -29.591 -27.429 49.823 1.00 89.00 248 ASP A N 1
ATOM 1982 C CA . ASP A 1 248 ? -30.546 -26.507 50.455 1.00 89.00 248 ASP A CA 1
ATOM 1983 C C . ASP A 1 248 ? -31.613 -25.967 49.476 1.00 89.00 248 ASP A C 1
ATOM 1985 O O . ASP A 1 248 ? -32.415 -25.114 49.844 1.00 89.00 248 ASP A O 1
ATOM 1989 N N . GLY A 1 249 ? -31.591 -26.387 48.205 1.00 86.62 249 GLY A N 1
ATOM 1990 C CA . GLY A 1 249 ? -32.528 -25.950 47.166 1.00 86.62 249 GLY A CA 1
ATOM 1991 C C . GLY A 1 249 ? -32.172 -24.633 46.463 1.00 86.62 249 GLY A C 1
ATOM 1992 O O . GLY A 1 249 ? -32.949 -24.179 45.623 1.00 86.62 249 GLY A O 1
ATOM 1993 N N . ARG A 1 250 ? -31.015 -24.017 46.752 1.00 88.06 250 ARG A N 1
ATOM 1994 C CA . ARG A 1 250 ? -30.573 -22.776 46.085 1.00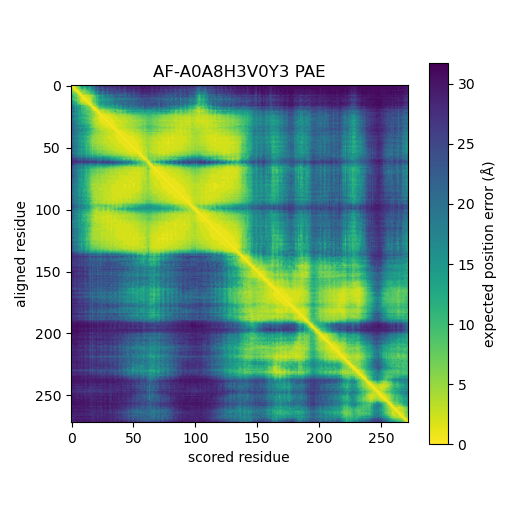 88.06 250 ARG A CA 1
ATOM 1995 C C . ARG A 1 250 ? -29.934 -23.081 44.730 1.00 88.06 250 ARG A C 1
ATOM 1997 O O . ARG A 1 250 ? -29.131 -24.004 44.621 1.00 88.06 250 ARG A O 1
ATOM 2004 N N . TRP A 1 251 ? -30.255 -22.275 43.724 1.00 84.81 251 TRP A N 1
ATOM 2005 C CA . TRP A 1 251 ? -29.666 -22.358 42.388 1.00 84.81 251 TRP A CA 1
ATOM 2006 C C . TRP A 1 251 ? -28.469 -21.413 42.255 1.00 84.81 251 TRP A C 1
ATOM 2008 O O . TRP A 1 251 ? -28.550 -20.249 42.642 1.00 84.81 251 TRP A O 1
ATOM 2018 N N . PHE A 1 252 ? -27.381 -21.912 41.677 1.00 81.69 252 PHE A N 1
ATOM 2019 C CA . PHE A 1 252 ? -26.194 -21.160 41.285 1.00 81.69 252 PHE A CA 1
ATOM 2020 C C . PHE A 1 252 ? -25.983 -21.310 39.784 1.00 81.69 252 PHE A C 1
ATOM 2022 O O . PHE A 1 252 ? -26.151 -22.397 39.237 1.00 81.69 252 PHE A O 1
ATOM 2029 N N . TYR A 1 253 ? -25.584 -20.226 39.132 1.00 80.25 253 TYR A N 1
ATOM 2030 C CA . TYR A 1 253 ? -25.161 -20.230 37.738 1.00 80.25 253 TYR A CA 1
ATOM 2031 C C . TYR A 1 253 ? -23.646 -20.054 37.727 1.00 80.25 253 TYR A C 1
ATOM 2033 O O . TYR A 1 253 ? -23.139 -19.056 38.235 1.00 80.25 253 TYR A O 1
ATOM 2041 N N . VAL A 1 254 ? -22.923 -21.037 37.200 1.00 76.81 254 VAL A N 1
ATOM 2042 C CA . VAL A 1 254 ? -21.464 -21.010 37.087 1.00 76.81 254 VAL A CA 1
ATOM 2043 C C . VAL A 1 254 ? -21.108 -20.869 35.616 1.00 76.81 254 VAL A C 1
ATOM 2045 O O . VAL A 1 254 ? -21.342 -21.777 34.823 1.00 76.81 254 VAL A O 1
ATOM 2048 N N . SER A 1 255 ? -20.559 -19.714 35.257 1.00 71.00 255 SER A N 1
ATOM 2049 C CA . SER A 1 255 ? -19.963 -19.465 33.946 1.00 71.00 255 SER A CA 1
ATOM 2050 C C . SER A 1 255 ? -18.447 -19.423 34.097 1.00 71.00 255 SER A C 1
ATOM 2052 O O . SER A 1 255 ? -17.940 -18.865 35.070 1.00 71.00 255 SER A O 1
ATOM 2054 N N . THR A 1 256 ? -17.720 -20.011 33.150 1.00 66.69 256 THR A N 1
ATOM 2055 C CA . THR A 1 256 ? -16.264 -19.828 33.040 1.00 66.69 256 THR A CA 1
ATOM 2056 C C . THR A 1 256 ? -15.905 -18.467 32.449 1.00 66.69 256 THR A C 1
ATOM 2058 O O . THR A 1 256 ? -14.786 -18.001 32.628 1.00 66.69 256 THR A O 1
ATOM 2061 N N . GLU A 1 257 ? -16.853 -17.829 31.761 1.00 63.44 257 GLU A N 1
ATOM 2062 C CA . GLU A 1 257 ? -16.739 -16.474 31.233 1.00 63.44 257 GLU A CA 1
ATOM 2063 C C . GLU A 1 257 ? -17.437 -15.529 32.213 1.00 63.44 257 GLU A C 1
ATOM 2065 O O . GLU A 1 257 ? -18.665 -15.416 32.231 1.00 63.44 257 GLU A O 1
ATOM 2070 N N . VAL A 1 258 ? -16.648 -14.917 33.093 1.00 60.69 258 VAL A N 1
ATOM 2071 C CA . VAL A 1 258 ? -17.091 -13.808 33.939 1.00 60.69 258 VAL A CA 1
ATOM 2072 C C . VAL A 1 258 ? -16.519 -12.549 33.305 1.00 60.69 258 VAL A C 1
ATOM 2074 O O . VAL A 1 258 ? -15.299 -12.410 33.259 1.00 60.69 258 VAL A O 1
ATOM 2077 N N . ASP A 1 259 ? -17.384 -11.670 32.792 1.00 62.94 259 ASP A N 1
ATOM 2078 C CA . ASP A 1 259 ? -16.975 -10.364 32.261 1.00 62.94 259 ASP A CA 1
ATOM 2079 C C . ASP A 1 259 ? -16.153 -9.634 33.345 1.00 62.94 259 ASP A C 1
ATOM 2081 O O . ASP A 1 259 ? -16.652 -9.374 34.448 1.00 62.94 259 ASP A O 1
ATOM 2085 N N . ASN A 1 260 ? -14.876 -9.342 33.074 1.00 67.19 260 ASN A N 1
ATOM 2086 C CA . ASN A 1 260 ? -13.980 -8.727 34.049 1.00 67.19 260 ASN A CA 1
ATOM 2087 C C . ASN A 1 260 ? -13.981 -7.217 33.829 1.00 67.19 260 ASN A C 1
ATOM 2089 O O . ASN A 1 260 ? -13.083 -6.667 33.199 1.00 67.19 260 ASN A O 1
ATOM 2093 N N . PHE A 1 261 ? -14.983 -6.533 34.383 1.00 67.81 261 PHE A N 1
ATOM 2094 C CA . PHE A 1 261 ? -15.165 -5.085 34.213 1.00 67.81 261 PHE A CA 1
ATOM 2095 C C . PHE A 1 261 ? -13.884 -4.265 34.464 1.00 67.81 261 PHE A C 1
ATOM 2097 O O . PHE A 1 261 ? -13.601 -3.298 33.758 1.00 67.81 261 PHE A O 1
ATOM 2104 N N . LEU A 1 262 ? -13.077 -4.673 35.447 1.00 66.44 262 LEU A N 1
ATOM 2105 C CA . LEU A 1 262 ? -11.847 -3.975 35.815 1.00 66.44 262 LEU A CA 1
ATOM 2106 C C . LEU A 1 262 ? -10.759 -4.088 34.731 1.00 66.44 262 LEU A C 1
ATOM 2108 O O . LEU A 1 262 ? -9.915 -3.210 34.590 1.00 66.44 262 LEU A O 1
ATOM 2112 N N . GLU A 1 263 ? -10.751 -5.175 33.969 1.00 67.00 263 GLU A N 1
ATOM 2113 C CA . GLU A 1 263 ? -9.803 -5.401 32.879 1.00 67.00 263 GLU A CA 1
ATOM 2114 C C . GLU A 1 263 ? -10.355 -4.898 31.539 1.00 67.00 263 GLU A C 1
ATOM 2116 O O . GLU A 1 263 ? -9.662 -4.179 30.821 1.00 67.00 263 GLU A O 1
ATOM 2121 N N . ASP A 1 264 ? -11.628 -5.185 31.264 1.00 64.50 264 ASP A N 1
ATOM 2122 C CA . ASP A 1 264 ? -12.292 -4.941 29.979 1.00 64.50 264 ASP A CA 1
ATOM 2123 C C . ASP A 1 264 ? -12.796 -3.498 29.796 1.00 64.50 264 ASP A C 1
ATOM 2125 O O . ASP A 1 264 ? -13.079 -3.073 28.670 1.00 64.50 264 ASP A O 1
ATOM 2129 N N . VAL A 1 265 ? -12.937 -2.740 30.892 1.00 66.81 265 VAL A N 1
ATOM 2130 C CA . VAL A 1 265 ? -13.428 -1.351 30.878 1.00 66.81 265 VAL A CA 1
ATOM 213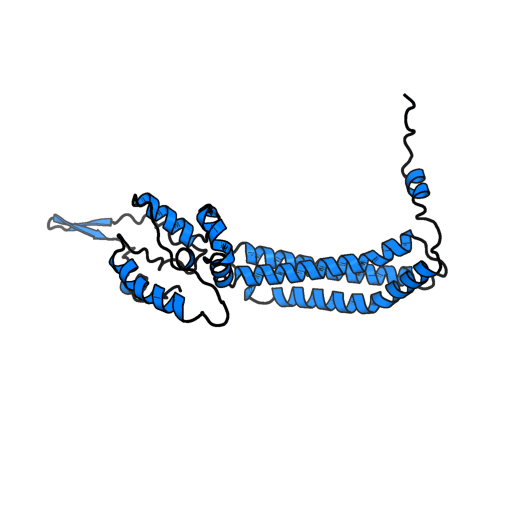1 C C . VAL A 1 265 ? -12.442 -0.404 31.556 1.00 66.81 265 VAL A C 1
ATOM 2133 O O . VAL A 1 265 ? -12.016 0.557 30.924 1.00 66.81 265 VAL A O 1
ATOM 2136 N N . GLU A 1 266 ? -12.040 -0.658 32.808 1.00 68.88 266 GLU A N 1
ATOM 2137 C CA . GLU A 1 266 ? -11.168 0.286 33.536 1.00 68.88 266 GLU A CA 1
ATOM 2138 C C . GLU A 1 266 ? -9.717 0.294 33.032 1.00 68.88 266 GLU A C 1
ATOM 2140 O O . GLU A 1 266 ? -9.079 1.346 33.013 1.00 68.88 266 GLU A O 1
ATOM 2145 N N . LYS A 1 267 ? -9.185 -0.866 32.628 1.00 68.19 267 LYS A N 1
ATOM 2146 C CA . LYS A 1 267 ? -7.813 -1.001 32.103 1.00 68.19 267 LYS A CA 1
ATOM 2147 C C . LYS A 1 267 ? -7.739 -1.045 30.580 1.00 68.19 267 LYS A C 1
ATOM 2149 O O . LYS A 1 267 ? -6.631 -1.090 30.038 1.00 68.19 267 LYS A O 1
ATOM 2154 N N . ALA A 1 268 ? -8.880 -1.046 29.893 1.00 61.44 268 ALA A N 1
ATOM 2155 C CA . ALA A 1 268 ? -8.899 -1.057 28.441 1.00 61.44 268 ALA A CA 1
ATOM 2156 C C . ALA A 1 268 ? -8.218 0.212 27.898 1.00 61.44 268 ALA A C 1
ATOM 2158 O O . ALA A 1 268 ? -8.439 1.307 28.426 1.00 61.44 268 ALA A O 1
ATOM 2159 N N . PRO A 1 269 ? -7.376 0.097 26.854 1.00 57.69 269 PRO A N 1
ATOM 2160 C CA . PRO A 1 269 ? -6.793 1.270 26.228 1.00 57.69 269 PRO A CA 1
ATOM 2161 C C . PRO A 1 269 ? -7.920 2.170 25.714 1.00 57.69 269 PRO A C 1
ATOM 2163 O O . PRO A 1 269 ? -8.836 1.710 25.032 1.00 57.69 269 PRO A O 1
ATOM 2166 N N . LEU A 1 270 ? -7.853 3.462 26.041 1.00 52.09 270 LEU A N 1
ATOM 2167 C CA . LEU A 1 270 ? -8.712 4.464 25.420 1.00 52.09 270 LEU A CA 1
ATOM 2168 C C . LEU A 1 270 ? -8.348 4.520 23.934 1.00 52.09 270 LEU A C 1
ATOM 2170 O O . LEU A 1 270 ? -7.358 5.140 23.546 1.00 52.09 270 LEU A O 1
ATOM 2174 N N . ASN A 1 271 ? -9.118 3.816 23.111 1.00 49.38 271 ASN A N 1
ATOM 2175 C CA . ASN A 1 271 ? -8.974 3.869 21.665 1.00 49.38 271 ASN A CA 1
ATOM 2176 C C . ASN A 1 271 ? -9.483 5.238 21.194 1.00 49.38 271 ASN A C 1
ATOM 2178 O O . ASN A 1 271 ? -10.689 5.479 21.204 1.00 49.38 271 ASN A O 1
ATOM 2182 N N . GLY A 1 272 ? -8.549 6.132 20.852 1.00 39.09 272 GLY A N 1
ATOM 2183 C CA . GLY A 1 272 ? -8.797 7.474 20.310 1.00 39.09 272 GLY A CA 1
ATOM 2184 C C . GLY A 1 272 ? -8.398 7.607 18.847 1.00 39.09 272 GLY A C 1
ATOM 2185 O O . GLY A 1 272 ? -7.206 7.362 18.524 1.00 39.09 272 GLY A O 1
#

Secondary structure (DSSP, 8-state):
-PPPP---HHHHHHHTTTTSBPPHHHHHHHHHHHHHHHHHHHHHHHHHHHHHHHHTSGGGSS-S-HHHHHHHHHHHHHHHHHHHHHHHHHHHHHHHTT-SS-BHHHHHHHTHHHHHHHHHHHHHHHHHHHHHHHH-HHHHHHHTSB-GGGHHHHHT---GGGS-HHHHHHHHHHHHTT------HHHHSB----TTTTTTHHHHHHHHHHHHHHT-S-----TT-SSTTT-S-PPPP--PPEEEE-TTS-EEEE-S----HIIIIISS----

InterPro domains:
  IPR010730 Heterokaryon incompatibility [PF06985] (150-241)